Protein AF-A0AAW4ENM5-F1 (afdb_monomer)

Sequence (186 aa):
MLAAGPALADDGRCTRGKAVGELIDAGMVSMASHRKGDQCRFTGVASSVHAMLRQAMFLSALAGNCRGIALEVDPKQETRLGIRVPQRCLVDTDPPDAPPVDWWPLSSPPPRYPQEAYKQGLKGTTVILVVINREGRVTGRIIAESSGHPALDEAAINAASAWTFSSKRSDPPDVSLARIPVNFEF

Mean predicted aligned error: 7.36 Å

Radius of gyration: 16.51 Å; Cα contacts (8 Å, |Δi|>4): 405; chains: 1; bounding box: 41×36×42 Å

Secondary structure (DSSP, 8-state):
----PPEEEE-S-SEESS-GGGS--TTEEEEEEEEETTEEEEEEEESSHHHHHHHHHHHHHHTTT-TT-EEEE-TT-TTEEEEEEETTS-EE---TTS-GGGEEEEE-PPPPPPHHHHHTT--EEEEEEEEEETTSBEEEEEEEE--S-HHHHHHHHHHHTT-EEEESSSS--SEEEEEEEEEE--

Structure (mmCIF, N/CA/C/O backbone):
data_AF-A0AAW4ENM5-F1
#
_entry.id   AF-A0AAW4ENM5-F1
#
loop_
_atom_site.group_PDB
_atom_site.id
_atom_site.type_symbol
_atom_site.label_atom_id
_atom_site.label_alt_id
_atom_site.label_comp_id
_atom_site.label_asym_id
_atom_site.label_entity_id
_atom_site.label_seq_id
_atom_site.pdbx_PDB_ins_code
_atom_site.Cartn_x
_atom_site.Cartn_y
_atom_site.Cartn_z
_atom_site.occupancy
_atom_site.B_iso_or_equiv
_atom_site.auth_seq_id
_atom_site.auth_comp_id
_atom_site.auth_asym_id
_atom_site.auth_atom_id
_atom_site.pdbx_PDB_model_num
ATOM 1 N N . MET A 1 1 ? -14.438 15.304 10.130 1.00 32.44 1 MET A N 1
ATOM 2 C CA . MET A 1 1 ? -13.257 16.130 9.801 1.00 32.44 1 MET A CA 1
ATOM 3 C C . MET A 1 1 ? -12.663 15.553 8.534 1.00 32.44 1 MET A C 1
ATOM 5 O O . MET A 1 1 ? -12.278 14.394 8.562 1.00 32.44 1 MET A O 1
ATOM 9 N N . LEU A 1 2 ? -12.679 16.291 7.421 1.00 31.75 2 LEU A N 1
ATOM 10 C CA . LEU A 1 2 ? -11.965 15.871 6.215 1.00 31.75 2 LEU A CA 1
ATOM 11 C C . LEU A 1 2 ? -10.478 15.803 6.567 1.00 31.75 2 LEU A C 1
ATOM 13 O O . LEU A 1 2 ? -9.908 16.818 6.969 1.00 31.75 2 LEU A O 1
ATOM 17 N N . ALA A 1 3 ? -9.873 14.619 6.478 1.00 40.31 3 ALA A N 1
ATOM 18 C CA . ALA A 1 3 ? -8.425 14.509 6.494 1.00 40.31 3 ALA A CA 1
ATOM 19 C C . ALA A 1 3 ? -7.922 15.324 5.299 1.00 40.31 3 ALA A C 1
ATOM 21 O O . ALA A 1 3 ? -8.219 14.993 4.152 1.00 40.31 3 ALA A O 1
ATOM 22 N N . ALA A 1 4 ? -7.250 16.445 5.565 1.00 49.12 4 ALA A N 1
ATOM 23 C CA . ALA A 1 4 ? -6.519 17.137 4.521 1.00 49.12 4 ALA A CA 1
ATOM 24 C C . ALA A 1 4 ? -5.497 16.130 3.987 1.00 49.12 4 ALA A C 1
ATOM 26 O O . ALA A 1 4 ? -4.655 15.651 4.748 1.00 49.12 4 ALA A O 1
ATOM 27 N N . GLY A 1 5 ? -5.639 15.750 2.716 1.00 52.78 5 GLY A N 1
ATOM 28 C CA . GLY A 1 5 ? -4.668 14.890 2.055 1.00 52.78 5 GLY A CA 1
ATOM 29 C C . GLY A 1 5 ? -3.263 15.495 2.163 1.00 52.78 5 GLY A C 1
ATOM 30 O O . GLY A 1 5 ? -3.133 16.709 2.364 1.00 52.78 5 GLY A O 1
ATOM 31 N N . PRO A 1 6 ? -2.212 14.670 2.062 1.00 62.84 6 PRO A N 1
ATOM 32 C CA . PRO A 1 6 ? -0.844 15.128 2.241 1.00 62.84 6 PRO A CA 1
ATOM 33 C C . PRO A 1 6 ? -0.541 16.327 1.343 1.00 62.84 6 PRO A C 1
ATOM 35 O O . PRO A 1 6 ? -0.941 16.369 0.178 1.00 62.84 6 PRO A O 1
ATOM 38 N N . ALA A 1 7 ? 0.191 17.304 1.881 1.00 66.25 7 ALA A N 1
ATOM 39 C CA . ALA A 1 7 ? 0.675 18.417 1.077 1.00 66.25 7 ALA A CA 1
ATOM 40 C C . ALA A 1 7 ? 1.625 17.871 0.001 1.00 66.25 7 ALA A C 1
ATOM 42 O O . ALA A 1 7 ? 2.643 17.247 0.323 1.00 66.25 7 ALA A O 1
ATOM 43 N N . LEU A 1 8 ? 1.259 18.088 -1.262 1.00 65.81 8 LEU A N 1
ATOM 44 C CA . LEU A 1 8 ? 1.913 17.505 -2.426 1.00 65.81 8 LEU A CA 1
ATOM 45 C C . LEU A 1 8 ? 2.686 18.551 -3.221 1.00 65.81 8 LEU A C 1
ATOM 47 O O . LEU A 1 8 ? 2.121 19.550 -3.658 1.00 65.81 8 LEU A O 1
ATOM 51 N N . ALA A 1 9 ? 3.971 18.284 -3.447 1.00 63.62 9 ALA A N 1
ATOM 52 C CA . ALA A 1 9 ? 4.806 19.044 -4.372 1.00 63.62 9 ALA A CA 1
ATOM 53 C C . ALA A 1 9 ? 5.466 18.081 -5.369 1.00 63.62 9 ALA A C 1
ATOM 55 O O . ALA A 1 9 ? 6.540 17.545 -5.106 1.00 63.62 9 ALA A O 1
ATOM 56 N N . ASP A 1 10 ? 4.803 17.839 -6.500 1.00 65.62 10 ASP A N 1
ATOM 57 C CA . ASP A 1 10 ? 5.291 16.954 -7.562 1.00 65.62 10 ASP A CA 1
ATOM 58 C C . ASP A 1 10 ? 5.661 17.778 -8.798 1.00 65.62 10 ASP A C 1
ATOM 60 O O . ASP A 1 10 ? 4.862 18.581 -9.282 1.00 65.62 10 ASP A O 1
ATOM 64 N N . ASP A 1 11 ? 6.878 17.598 -9.313 1.00 64.50 11 ASP A N 1
ATOM 65 C CA . ASP A 1 11 ? 7.285 18.210 -10.578 1.00 64.50 11 ASP A CA 1
ATOM 66 C C . ASP A 1 11 ? 6.819 17.415 -11.812 1.00 64.50 11 ASP A C 1
ATOM 68 O O . ASP A 1 11 ? 7.099 17.831 -12.938 1.00 64.50 11 ASP A O 1
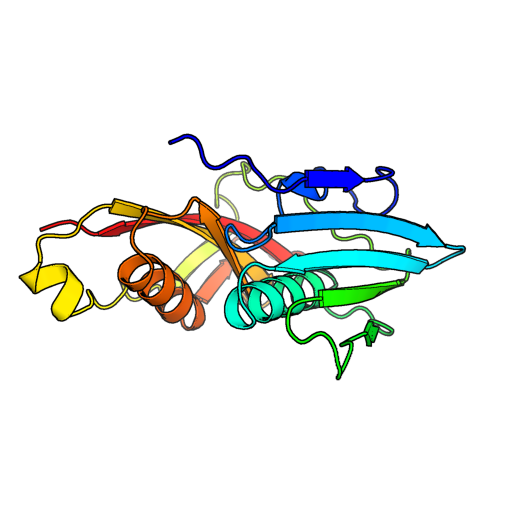ATOM 72 N N . GLY A 1 12 ? 6.122 16.288 -11.604 1.00 62.03 12 GLY A N 1
ATOM 73 C CA . GLY A 1 12 ? 5.505 15.446 -12.632 1.00 62.03 12 GLY A CA 1
ATOM 74 C C . GLY A 1 12 ? 6.511 14.678 -13.488 1.00 62.03 12 GLY A C 1
ATOM 75 O O . GLY A 1 12 ? 6.151 14.135 -14.529 1.00 62.03 12 GLY A O 1
ATOM 76 N N . ARG A 1 13 ? 7.795 14.662 -13.104 1.00 70.44 13 ARG A N 1
ATOM 77 C CA . ARG A 1 13 ? 8.892 14.108 -13.922 1.00 70.44 13 ARG A CA 1
ATOM 78 C C . ARG A 1 13 ? 9.482 12.816 -13.368 1.00 70.44 13 ARG A C 1
ATOM 80 O O . ARG A 1 13 ? 10.451 12.305 -13.936 1.00 70.44 13 ARG A O 1
ATOM 87 N N . CYS A 1 14 ? 8.927 12.311 -12.268 1.00 73.81 14 CYS A N 1
ATOM 88 C CA . CYS A 1 14 ? 9.449 11.157 -11.539 1.00 73.81 14 CYS A CA 1
ATOM 89 C C . CYS A 1 14 ? 8.559 9.912 -11.540 1.00 73.81 14 CYS A C 1
ATOM 91 O O . CYS A 1 14 ? 8.992 8.870 -11.051 1.00 73.81 14 CYS A O 1
ATOM 93 N N . THR A 1 15 ? 7.374 9.983 -12.140 1.00 69.19 15 THR A N 1
ATOM 94 C CA . THR A 1 15 ? 6.486 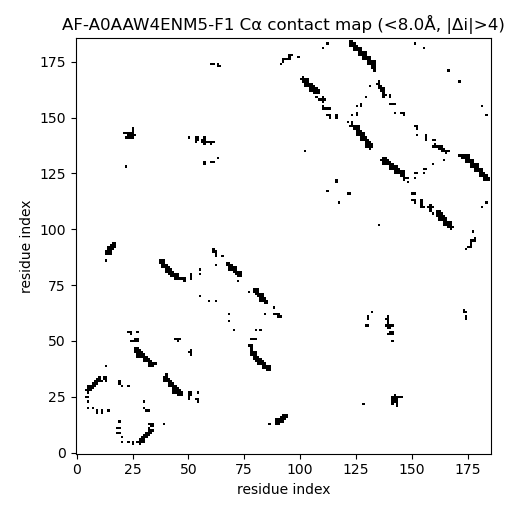8.838 -12.377 1.00 69.19 15 THR A CA 1
ATOM 95 C C . THR A 1 15 ? 6.130 8.752 -13.860 1.00 69.19 15 THR A C 1
ATOM 97 O O . THR A 1 15 ? 6.197 9.747 -14.586 1.00 69.19 15 THR A O 1
ATOM 100 N N . ARG A 1 16 ? 5.792 7.551 -14.340 1.00 60.66 16 ARG A N 1
ATOM 101 C CA . ARG A 1 16 ? 5.169 7.339 -15.652 1.00 60.66 16 ARG A CA 1
ATOM 102 C C . ARG A 1 16 ? 3.717 6.935 -15.390 1.00 60.66 16 ARG A C 1
ATOM 104 O O . ARG A 1 16 ? 3.488 5.898 -14.777 1.00 60.66 16 ARG A O 1
ATOM 111 N N . GLY A 1 17 ? 2.760 7.771 -15.797 1.00 63.47 17 GLY A N 1
ATOM 112 C CA . GLY A 1 17 ? 1.326 7.582 -15.537 1.00 63.47 17 GLY A CA 1
ATOM 113 C C . GLY A 1 17 ? 0.766 8.602 -14.536 1.00 63.47 17 GLY A C 1
ATOM 114 O O . GLY A 1 17 ? 0.883 9.806 -14.757 1.00 63.47 17 GLY A O 1
ATOM 115 N N . LYS A 1 18 ? 0.125 8.138 -13.462 1.00 54.31 18 LYS A N 1
ATOM 116 C CA . LYS A 1 18 ? -0.506 8.967 -12.431 1.00 54.31 18 LYS A CA 1
ATOM 117 C C . LYS A 1 18 ? 0.505 9.721 -11.551 1.00 54.31 18 LYS A C 1
ATOM 119 O O . LYS A 1 18 ? 1.677 9.355 -11.420 1.00 54.31 18 LYS A O 1
ATOM 124 N N . ALA A 1 19 ? 0.025 10.813 -10.955 1.00 58.88 19 ALA A N 1
ATOM 125 C CA . ALA A 1 19 ? 0.801 11.661 -10.057 1.00 58.88 19 ALA A CA 1
ATOM 126 C C . ALA A 1 19 ? 1.215 10.899 -8.792 1.00 58.88 19 ALA A C 1
ATOM 128 O O . ALA A 1 19 ? 0.495 10.023 -8.307 1.00 58.88 19 ALA A O 1
ATOM 129 N N . VAL A 1 20 ? 2.332 11.314 -8.194 1.00 63.94 20 VAL A N 1
ATOM 130 C CA . VAL A 1 20 ? 2.838 10.780 -6.917 1.00 63.94 20 VAL A CA 1
ATOM 131 C C . VAL A 1 20 ? 1.778 10.819 -5.801 1.00 63.94 20 VAL A C 1
ATOM 133 O O . VAL A 1 20 ? 1.830 10.010 -4.878 1.00 63.94 20 VAL A O 1
ATOM 136 N N . GLY A 1 21 ? 0.782 11.705 -5.927 1.00 65.69 21 GLY A N 1
ATOM 137 C CA . GLY A 1 21 ? -0.353 11.863 -5.016 1.00 65.69 21 GLY A CA 1
ATOM 138 C C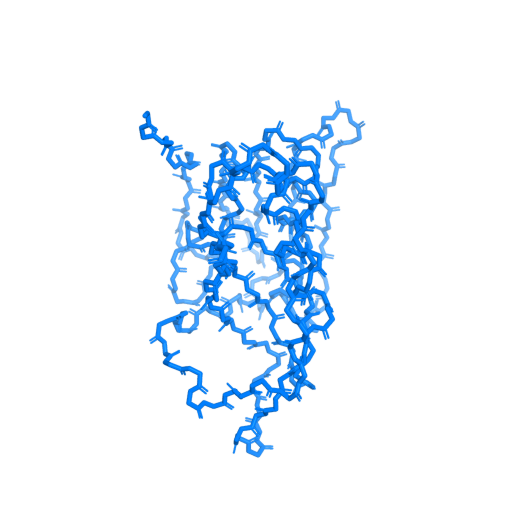 . GLY A 1 21 ? -1.250 10.644 -4.811 1.00 65.69 21 GLY A C 1
ATOM 139 O O . GLY A 1 21 ? -1.867 10.540 -3.757 1.00 65.69 21 GLY A O 1
ATOM 140 N N . GLU A 1 22 ? -1.306 9.707 -5.759 1.00 73.94 22 GLU A N 1
ATOM 141 C CA . GLU A 1 22 ? -2.117 8.485 -5.610 1.00 73.94 22 GLU A CA 1
ATOM 142 C C . GLU A 1 22 ? -1.351 7.319 -4.966 1.00 73.94 22 GLU A C 1
ATOM 144 O O . GLU A 1 22 ? -1.928 6.274 -4.674 1.00 73.94 22 GLU A O 1
ATOM 149 N N . LEU A 1 23 ? -0.052 7.498 -4.723 1.00 81.44 23 LEU A N 1
ATOM 150 C CA . LEU A 1 23 ? 0.862 6.482 -4.204 1.00 81.44 23 LEU A CA 1
ATOM 151 C C . LEU A 1 23 ? 1.289 6.776 -2.762 1.00 81.44 23 LEU A C 1
ATOM 153 O O . LEU A 1 23 ? 2.427 6.485 -2.384 1.00 81.44 23 LEU A O 1
ATOM 157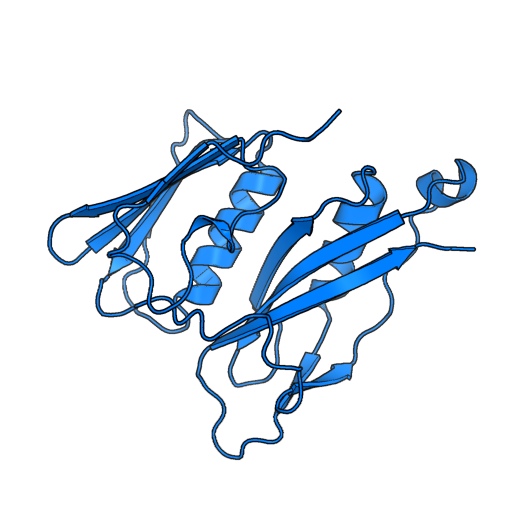 N N . ILE A 1 24 ? 0.410 7.406 -1.981 1.00 89.06 24 ILE A N 1
ATOM 158 C CA . ILE A 1 24 ? 0.745 7.950 -0.664 1.00 89.06 24 ILE A CA 1
ATOM 159 C C . ILE A 1 24 ? -0.028 7.237 0.431 1.00 89.06 24 ILE A C 1
ATOM 161 O O . ILE A 1 24 ? -1.253 7.169 0.387 1.00 89.06 24 ILE A O 1
ATOM 165 N N . ASP A 1 25 ? 0.695 6.729 1.425 1.00 94.25 25 ASP A N 1
ATOM 166 C CA . ASP A 1 25 ? 0.111 6.182 2.639 1.00 94.25 25 ASP A CA 1
ATOM 167 C C . ASP A 1 25 ? -0.659 7.276 3.385 1.00 94.25 25 ASP A C 1
ATOM 169 O O . ASP A 1 25 ? -0.155 8.383 3.583 1.00 94.25 25 ASP A O 1
ATOM 173 N N . ALA A 1 26 ? -1.859 6.951 3.857 1.00 93.88 26 ALA A N 1
ATOM 174 C CA . ALA A 1 26 ? -2.732 7.859 4.593 1.00 93.88 26 ALA A CA 1
ATOM 175 C C . ALA A 1 26 ? -2.070 8.453 5.851 1.00 93.88 26 ALA A C 1
ATOM 177 O O . ALA A 1 26 ? -2.495 9.497 6.340 1.00 93.88 26 ALA A O 1
ATOM 178 N N . GLY A 1 27 ? -1.021 7.813 6.381 1.00 93.19 27 GLY A N 1
ATOM 179 C CA . GLY A 1 27 ? -0.234 8.343 7.488 1.00 93.19 27 GLY A CA 1
ATOM 180 C C . GLY A 1 27 ? 0.833 9.372 7.094 1.00 93.19 27 GLY A C 1
ATOM 181 O O . GLY A 1 27 ? 1.510 9.887 7.988 1.00 93.19 27 GLY A O 1
ATOM 182 N N . MET A 1 28 ? 1.023 9.684 5.810 1.00 92.44 28 MET A N 1
ATOM 183 C CA . MET A 1 28 ? 1.933 10.740 5.357 1.00 92.44 28 MET A CA 1
ATOM 184 C C . MET A 1 28 ? 1.293 12.122 5.514 1.00 92.44 28 MET A C 1
ATOM 186 O O . MET A 1 28 ? 0.146 12.346 5.148 1.00 92.44 28 MET A O 1
ATOM 190 N N . VAL A 1 29 ? 2.066 13.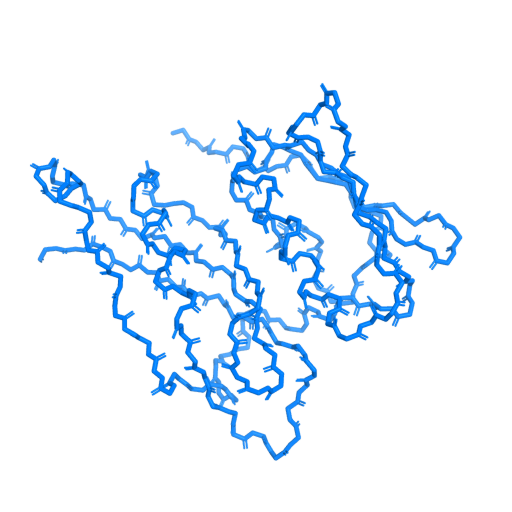074 6.032 1.00 92.19 29 VAL A N 1
ATOM 191 C CA . VAL A 1 29 ? 1.673 14.484 6.198 1.00 92.19 29 VAL A CA 1
ATOM 192 C C . VAL A 1 29 ? 2.036 15.297 4.958 1.00 92.19 29 VAL A C 1
ATOM 194 O O . VAL A 1 29 ? 1.299 16.188 4.539 1.00 92.19 29 VAL A O 1
ATOM 197 N N . SER A 1 30 ? 3.187 15.000 4.360 1.00 88.62 30 SER A N 1
ATOM 198 C CA . SER A 1 30 ? 3.627 15.637 3.124 1.00 88.62 30 SER A CA 1
ATOM 199 C C . SER A 1 30 ? 4.460 14.688 2.286 1.00 88.62 30 SER A C 1
ATOM 201 O O . SER A 1 30 ? 5.160 13.816 2.813 1.00 88.62 30 SER A O 1
ATOM 203 N N . MET A 1 31 ? 4.408 14.888 0.973 1.00 86.00 31 MET A N 1
ATOM 204 C CA . MET A 1 31 ? 5.281 14.193 0.045 1.00 86.00 31 MET A CA 1
ATOM 205 C C . MET A 1 31 ? 5.630 15.089 -1.135 1.00 86.00 31 MET A C 1
ATOM 207 O O . MET A 1 31 ? 4.811 15.856 -1.638 1.00 86.00 31 MET A O 1
ATOM 211 N N . ALA A 1 32 ? 6.876 14.995 -1.565 1.00 84.69 32 ALA A N 1
ATOM 212 C CA . ALA A 1 32 ? 7.405 15.754 -2.671 1.00 84.69 32 ALA A CA 1
ATOM 213 C C . ALA A 1 32 ? 8.315 14.881 -3.524 1.00 84.69 32 ALA A C 1
ATOM 215 O O . ALA A 1 32 ? 9.028 14.011 -3.013 1.00 84.69 32 ALA A O 1
ATOM 216 N N . SER A 1 33 ? 8.307 15.153 -4.817 1.00 81.12 33 SER A N 1
ATOM 217 C CA . SER A 1 33 ? 9.169 14.531 -5.813 1.00 81.12 33 SER A CA 1
ATOM 218 C C . SER A 1 33 ? 9.903 15.621 -6.572 1.00 81.12 33 SER A C 1
ATOM 220 O O . SER A 1 33 ? 9.322 16.588 -7.066 1.00 81.12 33 SER A O 1
ATOM 222 N N . HIS A 1 34 ? 11.217 15.457 -6.659 1.00 82.25 34 HIS A N 1
ATOM 223 C CA . HIS A 1 34 ? 12.085 16.382 -7.365 1.00 82.25 34 HIS A CA 1
ATOM 224 C C . HIS A 1 34 ? 13.066 15.614 -8.234 1.00 82.25 34 HIS A C 1
ATOM 226 O O . HIS A 1 34 ? 13.789 14.732 -7.757 1.00 82.25 34 HIS A O 1
ATOM 232 N N . ARG A 1 35 ? 13.162 16.003 -9.504 1.00 79.94 35 ARG A N 1
ATOM 233 C CA . ARG A 1 35 ? 14.232 15.528 -10.376 1.00 79.94 35 ARG A CA 1
ATOM 234 C C . ARG A 1 35 ? 15.530 16.295 -10.113 1.00 79.94 35 ARG A C 1
ATOM 236 O O . ARG A 1 35 ? 15.562 17.523 -10.182 1.00 79.94 35 ARG A O 1
ATOM 243 N N . LYS A 1 36 ? 16.630 15.572 -9.897 1.00 82.69 36 LYS A N 1
ATOM 244 C CA . LYS A 1 36 ? 17.993 16.115 -9.811 1.00 82.69 36 LYS A CA 1
ATOM 245 C C . LYS A 1 36 ? 18.919 15.317 -10.730 1.00 82.69 36 LYS A C 1
ATOM 247 O O . LYS A 1 36 ? 19.382 14.241 -10.365 1.00 82.69 36 LYS A O 1
ATOM 252 N N . GLY A 1 37 ? 19.200 15.856 -11.916 1.00 81.50 37 GLY A N 1
ATOM 253 C CA . GLY A 1 37 ? 19.969 15.140 -12.940 1.00 81.50 37 GLY A CA 1
ATOM 254 C C . GLY A 1 37 ? 19.210 13.912 -13.449 1.00 81.50 37 GLY A C 1
ATOM 255 O O . GLY A 1 37 ? 18.044 14.034 -13.816 1.00 81.50 37 GLY A O 1
ATOM 256 N N . ASP A 1 38 ? 19.860 12.745 -13.430 1.00 79.56 38 ASP A N 1
ATOM 257 C CA . ASP A 1 38 ? 19.279 11.444 -13.800 1.00 79.56 38 ASP A CA 1
ATOM 258 C C . ASP A 1 38 ? 18.597 10.720 -12.624 1.00 79.56 38 ASP A C 1
ATOM 260 O O . ASP A 1 38 ? 18.247 9.542 -12.736 1.00 79.56 38 ASP A O 1
ATOM 264 N N . GLN A 1 39 ? 18.399 11.406 -11.493 1.00 79.88 39 GLN A N 1
ATOM 265 C CA . GLN A 1 39 ? 17.801 10.835 -10.288 1.00 79.88 39 GLN A CA 1
ATOM 266 C C . GLN A 1 39 ? 16.495 11.533 -9.926 1.00 79.88 39 GLN A C 1
ATOM 268 O O . GLN A 1 39 ? 16.369 12.758 -9.982 1.00 79.88 39 GLN A O 1
ATOM 273 N N . CYS A 1 40 ? 15.542 10.731 -9.480 1.00 82.25 40 CYS A N 1
ATOM 274 C CA . CYS A 1 40 ? 14.333 11.161 -8.812 1.00 82.25 40 CYS A CA 1
ATOM 275 C C . CYS A 1 40 ? 14.519 11.049 -7.313 1.00 82.25 40 CYS A C 1
ATOM 277 O O . CYS A 1 40 ? 14.885 9.993 -6.800 1.00 82.25 40 CYS A O 1
ATOM 279 N N . ARG A 1 41 ? 14.281 12.152 -6.613 1.00 85.88 41 ARG A N 1
ATOM 280 C CA . ARG A 1 41 ? 14.293 12.195 -5.161 1.00 85.88 41 ARG A CA 1
ATOM 281 C C . ARG A 1 41 ? 12.865 12.350 -4.662 1.00 85.88 41 ARG A C 1
ATOM 283 O O . ARG A 1 41 ? 12.219 13.343 -4.977 1.00 85.88 41 ARG A O 1
ATOM 290 N N . PHE A 1 42 ? 12.426 11.401 -3.850 1.00 85.56 42 PHE A N 1
ATOM 291 C CA . PHE A 1 42 ? 11.183 11.470 -3.098 1.00 85.56 42 PHE A CA 1
ATOM 292 C C . PHE A 1 42 ? 11.517 11.860 -1.665 1.00 85.56 42 PHE A C 1
ATOM 294 O O . PHE A 1 42 ? 12.400 11.262 -1.049 1.00 85.56 42 PHE A O 1
ATOM 301 N N . THR A 1 43 ? 10.837 12.868 -1.140 1.00 87.88 43 THR A N 1
ATOM 302 C CA . THR A 1 43 ? 10.967 13.287 0.254 1.00 87.88 43 THR A CA 1
ATOM 303 C C . THR A 1 43 ? 9.602 13.454 0.875 1.00 87.88 43 THR A C 1
ATOM 305 O O . THR A 1 43 ? 8.681 13.901 0.201 1.00 87.88 43 THR A O 1
ATOM 308 N N . GLY A 1 44 ? 9.463 13.157 2.157 1.00 89.88 44 GLY A N 1
ATOM 309 C CA . GLY A 1 44 ? 8.190 13.341 2.836 1.00 89.88 44 GLY A CA 1
ATOM 310 C C . GLY A 1 44 ? 8.323 13.351 4.345 1.00 89.88 44 GLY A C 1
ATOM 311 O O . GLY A 1 44 ? 9.376 13.027 4.895 1.00 89.88 44 GLY A O 1
ATOM 312 N N . VAL A 1 45 ? 7.234 13.730 5.001 1.00 91.06 45 VAL A N 1
ATOM 313 C CA . VAL A 1 45 ? 7.089 13.669 6.456 1.00 91.06 45 VAL A CA 1
ATOM 314 C C . VAL A 1 45 ? 5.887 12.796 6.764 1.00 91.06 45 VAL A C 1
ATOM 316 O O . VAL A 1 45 ? 4.818 13.002 6.194 1.00 91.06 45 VAL A O 1
ATOM 319 N N . ALA A 1 46 ? 6.055 11.836 7.665 1.00 92.06 46 ALA A N 1
ATOM 320 C CA . ALA A 1 46 ? 4.983 10.985 8.150 1.00 92.06 46 ALA A CA 1
ATOM 321 C C . ALA A 1 46 ? 4.509 11.411 9.543 1.00 92.06 46 ALA A C 1
ATOM 323 O O . ALA A 1 46 ? 5.262 11.973 10.336 1.00 92.06 46 ALA A O 1
ATOM 324 N N . SER A 1 47 ? 3.262 11.080 9.862 1.00 91.38 47 SER A N 1
ATOM 325 C CA . SER A 1 47 ? 2.710 11.210 11.216 1.00 91.38 47 SER A CA 1
ATOM 326 C C . SER A 1 47 ? 3.244 10.137 12.172 1.00 91.38 47 SER A C 1
ATOM 328 O O . SER A 1 47 ? 3.152 10.288 13.386 1.00 91.38 47 SER A O 1
ATOM 330 N N . SER A 1 48 ? 3.814 9.051 11.638 1.00 91.00 48 SER A N 1
ATOM 331 C CA . SER A 1 48 ? 4.404 7.959 12.413 1.00 91.00 48 SER A CA 1
ATOM 332 C C . SER A 1 48 ? 5.513 7.243 11.643 1.00 91.00 48 SER A C 1
ATOM 334 O O . SER A 1 48 ? 5.537 7.240 10.410 1.00 91.00 48 SER A O 1
ATOM 336 N N . VAL A 1 49 ? 6.401 6.567 12.377 1.00 89.81 49 VAL A N 1
ATOM 337 C CA . VAL A 1 49 ? 7.459 5.721 11.800 1.00 89.81 49 VAL A CA 1
ATOM 338 C C . VAL A 1 49 ? 6.863 4.574 10.974 1.00 89.81 49 VAL A C 1
ATOM 340 O O . VAL A 1 49 ? 7.371 4.264 9.902 1.00 89.81 49 VAL A O 1
ATOM 343 N N . HIS A 1 50 ? 5.744 3.982 11.409 1.00 91.25 50 HIS A N 1
ATOM 344 C CA . HIS A 1 50 ? 5.071 2.903 10.673 1.00 91.25 50 HIS A CA 1
ATOM 345 C C . HIS A 1 50 ? 4.589 3.361 9.292 1.00 91.25 50 HIS A C 1
ATOM 347 O O . HIS A 1 50 ? 4.861 2.689 8.298 1.00 91.25 50 HIS A O 1
ATOM 353 N N . ALA A 1 51 ? 3.941 4.527 9.213 1.00 92.75 51 ALA A N 1
ATOM 354 C CA . ALA A 1 51 ? 3.512 5.101 7.940 1.00 92.75 51 ALA A CA 1
ATOM 355 C C . ALA A 1 51 ? 4.706 5.431 7.033 1.00 92.75 51 ALA A C 1
ATOM 357 O O . ALA A 1 51 ? 4.697 5.085 5.851 1.00 92.75 51 ALA A O 1
ATOM 358 N N . MET A 1 52 ? 5.772 6.012 7.599 1.00 91.88 52 MET A N 1
ATOM 359 C CA . MET A 1 52 ? 7.006 6.281 6.858 1.00 91.88 52 MET A CA 1
ATOM 360 C C . MET A 1 52 ? 7.607 4.997 6.272 1.00 91.88 52 MET A C 1
ATOM 362 O O . MET A 1 52 ? 7.953 4.962 5.093 1.00 91.88 52 MET A O 1
ATOM 366 N N . LEU A 1 53 ? 7.728 3.936 7.077 1.00 90.38 53 LEU A N 1
ATOM 367 C CA . LEU A 1 53 ? 8.306 2.665 6.643 1.00 90.38 53 LEU A CA 1
ATOM 368 C C . LEU A 1 53 ? 7.443 1.982 5.578 1.00 90.38 53 LEU A C 1
ATOM 370 O O . LEU A 1 53 ? 7.995 1.475 4.601 1.00 90.38 53 LEU A O 1
ATOM 374 N N . ARG A 1 54 ? 6.108 2.007 5.711 1.00 93.38 54 ARG A N 1
ATOM 375 C CA . ARG A 1 54 ? 5.201 1.506 4.664 1.00 93.38 54 ARG A CA 1
ATOM 376 C C . ARG A 1 54 ? 5.398 2.258 3.354 1.00 93.38 54 ARG A C 1
ATOM 378 O O . ARG A 1 54 ? 5.630 1.617 2.331 1.00 93.38 54 ARG A O 1
ATOM 385 N N . GLN A 1 55 ? 5.395 3.592 3.393 1.00 92.94 55 GLN A N 1
ATOM 386 C CA . GLN A 1 55 ? 5.640 4.427 2.216 1.00 92.94 55 GLN A CA 1
ATOM 387 C C . GLN A 1 55 ? 6.994 4.105 1.571 1.00 92.94 55 GLN A C 1
ATOM 389 O O . GLN A 1 55 ? 7.094 3.965 0.352 1.00 92.94 55 GLN A O 1
ATOM 394 N N . ALA A 1 56 ? 8.039 3.956 2.389 1.00 88.56 56 ALA A N 1
ATOM 395 C CA . ALA A 1 56 ? 9.384 3.667 1.917 1.00 88.56 56 ALA A CA 1
ATOM 396 C C . ALA A 1 56 ? 9.471 2.313 1.199 1.00 88.56 56 ALA A C 1
ATOM 398 O O . ALA A 1 56 ? 9.998 2.214 0.090 1.00 88.56 56 ALA A O 1
ATOM 399 N N . MET A 1 57 ? 8.910 1.276 1.823 1.00 88.88 57 MET A N 1
ATOM 400 C CA . MET A 1 57 ? 8.843 -0.076 1.272 1.00 88.88 57 MET A CA 1
ATOM 401 C C . MET A 1 57 ? 8.010 -0.126 -0.007 1.00 88.88 57 MET A C 1
ATOM 403 O O . MET A 1 57 ? 8.379 -0.817 -0.950 1.00 88.88 57 MET A O 1
ATOM 407 N N . PHE A 1 58 ? 6.914 0.626 -0.062 1.00 90.00 58 PHE A N 1
ATOM 408 C CA . PHE A 1 58 ? 6.048 0.701 -1.231 1.00 90.00 58 PHE A CA 1
ATOM 409 C C . PHE A 1 58 ? 6.747 1.341 -2.433 1.00 90.00 58 PHE A C 1
ATOM 411 O O . PHE A 1 58 ? 6.752 0.755 -3.513 1.00 90.00 58 PHE A O 1
ATOM 418 N N . LEU A 1 59 ? 7.420 2.481 -2.243 1.00 85.12 59 LEU A N 1
ATOM 419 C CA . LEU A 1 59 ? 8.216 3.112 -3.302 1.00 85.1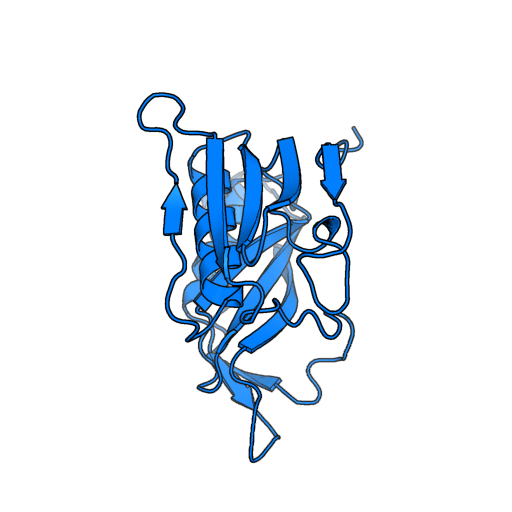2 59 LEU A CA 1
ATOM 420 C C . LEU A 1 59 ? 9.400 2.235 -3.740 1.00 85.12 59 LEU A C 1
ATOM 422 O O . LEU A 1 59 ? 9.717 2.183 -4.926 1.00 85.12 59 LEU A O 1
ATOM 426 N N . SER A 1 60 ? 10.026 1.513 -2.805 1.00 82.50 60 SER A N 1
ATOM 427 C CA . SER A 1 60 ? 11.071 0.531 -3.119 1.00 82.50 60 SER A CA 1
ATOM 428 C C . SER A 1 60 ? 10.531 -0.619 -3.978 1.00 82.50 60 SER A C 1
ATOM 430 O O . SER A 1 60 ? 11.114 -0.949 -5.007 1.00 82.50 60 SER A O 1
ATOM 432 N N . ALA A 1 61 ? 9.379 -1.184 -3.606 1.00 85.12 61 ALA A N 1
ATOM 433 C CA . ALA A 1 61 ? 8.723 -2.257 -4.348 1.00 85.12 61 ALA A CA 1
ATOM 434 C C . ALA A 1 61 ? 8.296 -1.818 -5.755 1.00 85.12 61 ALA A C 1
ATOM 436 O O . ALA A 1 61 ? 8.445 -2.574 -6.712 1.00 85.12 61 ALA A O 1
ATOM 437 N N . LEU A 1 62 ? 7.813 -0.583 -5.889 1.00 79.25 62 LEU A N 1
ATOM 438 C CA . LEU A 1 62 ? 7.433 0.022 -7.163 1.00 79.25 62 LEU A CA 1
ATOM 439 C C . LEU A 1 62 ? 8.600 0.208 -8.131 1.00 79.25 62 LEU A C 1
ATOM 441 O O . LEU A 1 62 ? 8.428 0.102 -9.342 1.00 79.25 62 LEU A O 1
ATOM 445 N N . ALA A 1 63 ? 9.797 0.452 -7.606 1.00 75.06 63 ALA A N 1
ATOM 446 C CA . ALA A 1 63 ? 11.003 0.485 -8.417 1.00 75.06 63 ALA A CA 1
ATOM 447 C C . ALA A 1 63 ? 11.461 -0.927 -8.861 1.00 75.06 63 ALA A C 1
ATOM 449 O O . ALA A 1 63 ? 12.419 -1.045 -9.627 1.00 75.06 63 ALA A O 1
ATOM 450 N N . GLY A 1 64 ? 10.761 -1.990 -8.441 1.00 72.19 64 GLY A N 1
ATOM 451 C CA . GLY A 1 64 ? 10.913 -3.357 -8.937 1.00 72.19 64 GLY A CA 1
ATOM 452 C C . GLY A 1 64 ? 12.340 -3.891 -8.811 1.00 72.19 64 GLY A C 1
ATOM 453 O O . GLY A 1 64 ? 13.032 -3.663 -7.821 1.00 72.19 64 GLY A O 1
ATOM 454 N N . ASN A 1 65 ? 12.818 -4.572 -9.854 1.00 68.12 65 ASN A N 1
ATOM 455 C CA . ASN A 1 65 ? 14.192 -5.084 -9.933 1.00 68.12 65 ASN A CA 1
ATOM 456 C C . ASN A 1 65 ? 15.229 -4.009 -10.313 1.00 68.12 65 ASN A C 1
ATOM 458 O O . ASN A 1 65 ? 16.351 -4.332 -10.724 1.00 68.12 65 ASN A O 1
ATOM 462 N N . CYS A 1 66 ? 14.882 -2.721 -10.225 1.00 70.50 66 CYS A N 1
ATOM 463 C CA . CYS A 1 66 ? 15.773 -1.678 -10.693 1.00 70.50 66 CYS A CA 1
ATOM 464 C C . CYS A 1 66 ? 16.967 -1.475 -9.752 1.00 70.50 66 CYS A C 1
ATOM 466 O O . CYS A 1 66 ? 16.843 -1.107 -8.584 1.00 70.50 66 CYS A O 1
ATOM 468 N N . ARG A 1 67 ? 18.174 -1.680 -10.288 1.00 65.38 67 ARG A N 1
ATOM 469 C CA . ARG A 1 67 ? 19.423 -1.486 -9.542 1.00 65.38 67 ARG A CA 1
ATOM 470 C C . ARG A 1 67 ? 19.702 0.005 -9.317 1.00 65.38 67 ARG A C 1
ATOM 472 O O . ARG A 1 67 ? 19.754 0.779 -10.280 1.00 65.38 67 ARG A O 1
ATOM 479 N N . GLY A 1 68 ? 19.989 0.374 -8.065 1.00 61.25 68 GLY A N 1
ATOM 480 C CA . GLY A 1 68 ? 20.465 1.711 -7.679 1.00 61.25 68 GLY A CA 1
ATOM 481 C C . GLY A 1 68 ? 19.501 2.553 -6.836 1.00 61.25 68 GLY A C 1
ATOM 482 O O . GLY A 1 68 ? 19.716 3.758 -6.730 1.00 61.25 68 GLY A O 1
ATOM 483 N N . ILE A 1 69 ? 18.458 1.953 -6.255 1.00 68.19 69 ILE A N 1
ATOM 484 C CA . ILE A 1 69 ? 17.585 2.617 -5.275 1.00 68.19 69 ILE A CA 1
ATOM 485 C C . ILE A 1 69 ? 18.375 2.840 -3.979 1.00 68.19 69 ILE A C 1
ATOM 487 O O . ILE A 1 69 ? 18.990 1.908 -3.461 1.00 68.19 69 ILE A O 1
ATOM 491 N N . ALA A 1 70 ? 18.348 4.061 -3.448 1.00 71.50 70 ALA A N 1
ATOM 492 C CA . ALA A 1 70 ? 18.953 4.391 -2.161 1.00 71.50 70 ALA A CA 1
ATOM 493 C C . ALA A 1 70 ? 17.902 4.993 -1.225 1.00 71.50 70 ALA A C 1
ATOM 495 O O . ALA A 1 70 ? 17.366 6.071 -1.490 1.00 71.50 70 ALA A O 1
ATOM 496 N N . LEU A 1 71 ? 17.625 4.290 -0.126 1.00 72.56 71 LEU A N 1
ATOM 497 C CA . LEU A 1 71 ? 16.848 4.804 0.999 1.00 72.56 71 LEU A CA 1
ATOM 498 C C . LEU A 1 71 ? 17.744 5.745 1.815 1.00 72.56 71 LEU A C 1
ATOM 500 O O . LEU A 1 71 ? 18.767 5.332 2.357 1.00 72.56 71 LEU A O 1
ATOM 504 N N . GLU A 1 72 ? 17.368 7.015 1.879 1.00 70.44 72 GLU A N 1
ATOM 505 C CA . GLU A 1 72 ? 17.988 8.041 2.714 1.00 70.44 72 GLU A CA 1
ATOM 506 C C . GLU A 1 72 ? 17.126 8.196 3.974 1.00 70.44 72 GLU A C 1
ATOM 508 O O . GLU A 1 72 ? 16.181 8.982 4.005 1.00 70.44 72 GLU A O 1
ATOM 513 N N . VAL A 1 73 ? 17.423 7.406 5.008 1.00 65.25 73 VAL A N 1
ATOM 514 C CA . VAL A 1 73 ? 16.792 7.557 6.327 1.00 65.25 73 VAL A CA 1
ATOM 515 C C . VAL A 1 73 ? 17.589 8.591 7.116 1.00 65.25 73 VAL A C 1
ATOM 517 O O . VAL A 1 73 ? 18.796 8.424 7.291 1.00 65.25 73 VAL A O 1
ATOM 520 N N . ASP A 1 74 ? 16.938 9.659 7.581 1.00 65.62 74 ASP A N 1
ATOM 521 C CA . ASP A 1 74 ? 17.562 10.603 8.512 1.00 65.62 74 ASP A CA 1
ATOM 522 C C . ASP A 1 74 ? 17.571 9.975 9.919 1.00 65.62 74 ASP A C 1
ATOM 524 O O . ASP A 1 74 ? 16.509 9.849 10.532 1.00 65.62 74 ASP A O 1
ATOM 528 N N . PRO A 1 75 ? 18.740 9.591 10.469 1.00 61.75 75 PRO A N 1
ATOM 529 C CA . PRO A 1 75 ? 18.814 8.918 11.765 1.00 61.75 75 PRO A CA 1
ATOM 530 C C . PRO A 1 75 ? 18.393 9.815 12.937 1.00 61.75 75 PRO A C 1
ATOM 532 O O . PRO A 1 75 ? 18.218 9.321 14.044 1.00 61.75 75 PRO A O 1
ATOM 535 N N . LYS A 1 76 ? 18.265 11.131 12.728 1.00 68.81 76 LYS A N 1
ATOM 536 C CA . LYS A 1 76 ? 17.813 12.083 13.752 1.00 68.81 76 LYS A CA 1
ATOM 537 C C . LYS A 1 76 ? 16.341 12.454 13.602 1.00 68.81 76 LYS A C 1
ATOM 539 O O . LYS A 1 76 ? 15.783 13.066 14.508 1.00 68.81 76 LYS A O 1
ATOM 544 N N . GLN A 1 77 ? 15.727 12.141 12.462 1.00 69.12 77 GLN A N 1
ATOM 545 C CA . GLN A 1 77 ? 14.356 12.525 12.137 1.00 69.12 77 GLN A CA 1
ATOM 546 C C . GLN A 1 77 ? 13.604 11.298 11.616 1.00 69.12 77 GLN A C 1
ATOM 548 O O . GLN A 1 77 ? 13.355 11.158 10.422 1.00 69.12 77 GLN A O 1
ATOM 553 N N . GLU A 1 78 ? 13.230 10.418 12.549 1.00 73.75 78 GLU A N 1
ATOM 554 C CA . GLU A 1 78 ? 12.686 9.070 12.307 1.00 73.75 78 GLU A CA 1
ATOM 555 C C . GLU A 1 78 ? 11.382 9.020 11.492 1.00 73.75 78 GLU A C 1
ATOM 557 O O . GLU A 1 78 ? 10.965 7.945 11.076 1.00 73.75 78 GLU A O 1
ATOM 562 N N . THR A 1 79 ? 10.717 10.156 11.264 1.00 85.50 79 THR A N 1
ATOM 563 C CA . THR A 1 79 ? 9.496 10.263 10.446 1.00 85.50 79 THR A CA 1
ATOM 564 C C . THR A 1 79 ? 9.723 10.923 9.088 1.00 85.50 79 THR A C 1
ATOM 566 O O . THR A 1 79 ? 8.763 11.186 8.358 1.00 85.50 79 THR A O 1
ATOM 569 N N . ARG A 1 80 ? 10.976 11.216 8.725 1.00 85.75 80 ARG A N 1
ATOM 570 C CA . ARG A 1 80 ? 11.319 11.802 7.429 1.00 85.75 80 ARG A CA 1
ATOM 571 C C . ARG A 1 80 ? 11.775 10.745 6.450 1.00 85.75 80 ARG A C 1
ATOM 573 O O . ARG A 1 80 ? 12.790 10.081 6.639 1.00 85.75 80 ARG A O 1
ATOM 580 N N . LEU A 1 81 ? 11.045 10.674 5.347 1.00 84.81 81 LEU A N 1
ATOM 581 C CA . LEU A 1 81 ? 11.386 9.829 4.223 1.00 84.81 81 LEU A CA 1
ATOM 582 C C . LEU A 1 81 ? 12.299 10.582 3.258 1.00 84.81 81 LEU A C 1
ATOM 584 O O . LEU A 1 81 ? 11.971 11.693 2.840 1.00 84.81 81 LEU A O 1
ATOM 588 N N . GLY A 1 82 ? 13.393 9.946 2.853 1.00 85.44 82 GLY A N 1
ATOM 589 C CA . GLY A 1 82 ? 14.165 10.294 1.668 1.00 85.44 82 GLY A CA 1
ATOM 590 C C . GLY A 1 82 ? 14.413 9.041 0.832 1.00 85.44 82 GLY A C 1
ATOM 591 O O . GLY A 1 82 ? 14.872 8.029 1.349 1.00 85.44 82 GLY A O 1
ATOM 592 N N . ILE A 1 83 ? 14.107 9.074 -0.462 1.00 83.50 83 ILE A N 1
ATOM 593 C CA . ILE A 1 83 ? 14.433 7.993 -1.401 1.00 83.50 83 ILE A CA 1
ATOM 594 C C . ILE A 1 83 ? 15.004 8.599 -2.666 1.00 83.50 83 ILE A C 1
ATOM 596 O O . ILE A 1 83 ? 14.451 9.555 -3.207 1.00 83.50 83 ILE A O 1
ATOM 600 N N . ARG A 1 84 ? 16.087 8.010 -3.173 1.00 84.50 84 ARG A N 1
ATOM 601 C CA . ARG A 1 84 ? 16.587 8.269 -4.522 1.00 84.50 84 ARG A CA 1
ATOM 602 C C . ARG A 1 84 ? 16.359 7.065 -5.422 1.00 84.50 84 ARG A C 1
ATOM 604 O O . ARG A 1 84 ? 16.755 5.951 -5.089 1.00 84.50 84 ARG A O 1
ATOM 611 N N . VAL A 1 85 ? 15.757 7.323 -6.578 1.00 78.88 85 VAL A N 1
ATOM 612 C CA . VAL A 1 85 ? 15.450 6.343 -7.621 1.00 78.88 85 VAL A CA 1
ATOM 613 C C . VAL A 1 85 ? 16.074 6.821 -8.938 1.00 78.88 85 VAL A C 1
ATOM 615 O O . VAL A 1 85 ? 15.887 7.983 -9.302 1.00 78.88 85 VAL A O 1
ATOM 618 N N . PRO A 1 86 ? 16.823 5.988 -9.678 1.00 74.44 86 PRO A N 1
ATOM 619 C CA . PRO A 1 86 ? 17.303 6.354 -11.011 1.00 74.44 86 PRO A CA 1
ATOM 620 C C . PRO A 1 86 ? 16.137 6.602 -11.981 1.00 74.44 86 PRO A C 1
ATOM 622 O O . PRO A 1 86 ? 15.179 5.838 -11.998 1.00 74.44 86 PRO A O 1
ATOM 625 N N . GLN A 1 87 ? 16.227 7.605 -12.857 1.00 68.38 87 GLN A N 1
ATOM 626 C CA . GLN A 1 87 ? 15.143 7.948 -13.791 1.00 68.38 87 GLN A CA 1
ATOM 627 C C . GLN A 1 87 ? 14.815 6.851 -14.810 1.00 68.38 87 GLN A C 1
ATOM 629 O O . GLN A 1 87 ? 13.711 6.819 -15.332 1.00 68.38 87 GLN A O 1
ATOM 634 N N . ARG A 1 88 ? 15.741 5.929 -15.093 1.00 68.31 88 ARG A N 1
ATOM 635 C CA . ARG A 1 88 ? 15.454 4.738 -15.916 1.00 68.31 88 ARG A CA 1
ATOM 636 C C . ARG A 1 88 ? 14.475 3.764 -15.245 1.00 68.31 88 ARG A C 1
ATOM 638 O O . ARG A 1 88 ? 13.901 2.927 -15.927 1.00 68.31 88 ARG A O 1
ATOM 645 N N . CYS A 1 89 ? 14.299 3.880 -13.929 1.00 64.06 89 CYS A N 1
ATOM 646 C CA . CYS A 1 89 ? 13.369 3.107 -13.115 1.00 64.06 89 CYS A CA 1
ATOM 647 C C . CYS A 1 89 ? 12.049 3.876 -12.957 1.00 64.06 89 CYS A C 1
ATOM 649 O O . CYS A 1 89 ? 11.604 4.104 -11.832 1.00 64.06 89 CYS A O 1
ATOM 651 N N . LEU A 1 90 ? 11.472 4.378 -14.056 1.00 58.81 90 LEU A N 1
ATOM 652 C CA . LEU A 1 90 ? 10.174 5.047 -13.976 1.00 58.81 90 LEU A CA 1
ATOM 653 C C . LEU A 1 90 ? 9.191 4.091 -13.301 1.00 58.81 90 LEU A C 1
ATOM 655 O O . LEU A 1 90 ? 8.995 2.976 -13.778 1.00 58.81 90 LEU A O 1
ATOM 659 N N . VAL A 1 91 ? 8.617 4.539 -12.186 1.00 57.12 91 VAL A N 1
ATOM 660 C CA . VAL A 1 91 ? 7.505 3.854 -11.538 1.00 57.12 91 VAL A CA 1
ATOM 661 C C . VAL A 1 91 ? 6.364 3.871 -12.543 1.00 57.12 91 VAL A C 1
ATOM 663 O O . VAL A 1 91 ? 5.810 4.937 -12.828 1.00 57.12 91 VAL A O 1
ATOM 666 N N . ASP A 1 92 ? 6.097 2.712 -13.131 1.00 54.56 92 ASP A N 1
ATOM 667 C CA . ASP A 1 92 ? 4.960 2.515 -14.011 1.00 54.56 92 ASP A CA 1
ATOM 668 C C . ASP A 1 92 ? 3.703 2.432 -13.144 1.00 54.56 92 ASP A C 1
ATOM 670 O O . ASP A 1 92 ? 3.578 1.570 -12.273 1.00 54.56 92 ASP A O 1
ATOM 674 N N . THR A 1 93 ? 2.830 3.415 -13.316 1.00 52.47 93 THR A N 1
ATOM 675 C CA . THR A 1 93 ? 1.586 3.579 -12.556 1.00 52.47 93 THR A CA 1
ATOM 676 C C . THR A 1 93 ? 0.364 3.369 -13.438 1.00 52.47 93 THR A C 1
ATOM 678 O O . THR A 1 93 ? -0.703 3.902 -13.117 1.00 52.47 93 THR A O 1
ATOM 681 N N . ASP A 1 94 ? 0.513 2.640 -14.554 1.00 48.19 94 ASP A N 1
ATOM 682 C CA . ASP A 1 94 ? -0.622 2.236 -15.381 1.00 48.19 94 ASP A CA 1
ATOM 683 C C . ASP A 1 94 ? -1.778 1.735 -14.486 1.00 48.19 94 ASP A C 1
ATOM 685 O O . ASP A 1 94 ? -1.562 1.053 -13.478 1.00 48.19 94 ASP A O 1
ATOM 689 N N . PRO A 1 95 ? -3.001 2.221 -14.753 1.00 45.78 95 PRO A N 1
ATOM 690 C CA . PRO A 1 95 ? -3.851 2.807 -13.726 1.00 45.78 95 PRO A CA 1
ATOM 691 C C . PRO A 1 95 ? -4.377 1.785 -12.706 1.00 45.78 95 PRO A C 1
ATOM 693 O O . PRO A 1 95 ? -4.816 0.707 -13.104 1.00 45.78 95 PRO A O 1
ATOM 696 N N . PRO A 1 96 ? -4.490 2.166 -11.413 1.00 50.12 96 PRO A N 1
ATOM 697 C CA . PRO A 1 96 ? -5.129 1.367 -10.356 1.00 50.12 96 PRO A CA 1
ATOM 698 C C . PRO A 1 96 ? -6.616 1.049 -10.608 1.00 50.12 96 PRO A C 1
ATOM 700 O O . PRO A 1 96 ? -7.223 0.324 -9.822 1.00 50.12 96 PRO A O 1
ATOM 703 N N . ASP A 1 97 ? -7.180 1.589 -11.693 1.00 43.47 97 ASP A N 1
ATOM 704 C CA . ASP A 1 97 ? -8.580 1.477 -12.100 1.00 43.47 97 ASP A CA 1
ATOM 705 C C . ASP A 1 97 ? -8.776 0.547 -13.312 1.00 43.47 97 ASP A C 1
ATOM 707 O O . ASP A 1 97 ? -9.911 0.317 -13.735 1.00 43.47 97 ASP A O 1
ATOM 711 N N . ALA A 1 98 ? -7.699 -0.014 -13.883 1.00 42.62 98 ALA A N 1
ATOM 712 C CA . ALA A 1 98 ? -7.861 -1.186 -14.732 1.00 42.62 98 ALA A CA 1
ATOM 713 C C . ALA A 1 98 ? -8.394 -2.300 -13.820 1.00 42.62 98 ALA A C 1
ATOM 715 O O . ALA A 1 98 ? -7.760 -2.592 -12.800 1.00 42.62 98 ALA A O 1
ATOM 716 N N . PRO A 1 99 ? -9.561 -2.908 -14.112 1.00 43.81 99 PRO A N 1
ATOM 717 C CA . PRO A 1 99 ? -10.032 -4.005 -13.292 1.00 43.81 99 PRO A CA 1
ATOM 718 C C . PRO A 1 99 ? -8.918 -5.059 -13.188 1.00 43.81 99 PRO A C 1
ATOM 720 O O . PRO A 1 99 ? -8.094 -5.165 -14.101 1.00 43.81 99 PRO A O 1
ATOM 723 N N . PRO A 1 100 ? -8.891 -5.882 -12.129 1.00 51.75 100 PRO A N 1
ATOM 724 C CA . PRO A 1 100 ? -7.999 -7.037 -12.013 1.00 51.75 100 PRO A CA 1
ATOM 725 C C . PRO A 1 100 ? -8.242 -8.099 -13.113 1.00 51.75 100 PRO A C 1
ATOM 727 O O . PRO A 1 100 ? -8.042 -9.289 -12.900 1.00 51.75 100 PRO A O 1
ATOM 730 N N . VAL A 1 101 ? -8.700 -7.718 -14.314 1.00 53.00 101 VAL A N 1
ATOM 731 C CA . VAL A 1 101 ? -8.954 -8.612 -15.443 1.00 53.00 101 VAL A CA 1
ATOM 732 C C . VAL A 1 101 ? -7.736 -9.467 -15.763 1.00 53.00 101 VAL A C 1
ATOM 734 O O . VAL A 1 101 ? -7.942 -10.626 -16.131 1.00 53.00 101 VAL A O 1
ATOM 737 N N . ASP A 1 102 ? -6.526 -8.963 -15.497 1.00 70.06 102 ASP A N 1
ATOM 738 C CA . ASP A 1 102 ? -5.276 -9.699 -15.671 1.00 70.06 102 ASP A CA 1
ATOM 739 C C . ASP A 1 102 ? -4.737 -10.371 -14.406 1.00 70.06 102 ASP A C 1
ATOM 741 O O . ASP A 1 102 ? -3.895 -11.244 -14.561 1.00 70.06 102 ASP A O 1
ATOM 745 N N . TRP A 1 103 ? -5.182 -10.030 -13.193 1.00 81.94 103 TRP A N 1
ATOM 746 C CA . TRP A 1 103 ? -4.686 -10.612 -11.935 1.00 81.94 103 TRP A CA 1
ATOM 747 C C . TRP A 1 103 ? -5.843 -11.099 -11.069 1.00 81.94 103 TRP A C 1
ATOM 749 O O . TRP A 1 103 ? -6.643 -10.296 -10.615 1.00 81.94 103 TRP A O 1
ATOM 759 N N . TRP A 1 104 ? -5.923 -12.388 -10.754 1.00 85.88 104 TRP A N 1
ATOM 760 C CA . TRP A 1 104 ? -6.967 -12.916 -9.866 1.00 85.88 104 TRP A CA 1
ATOM 761 C C . TRP A 1 104 ? -6.364 -13.447 -8.557 1.00 85.88 104 TRP A C 1
ATOM 763 O O . TRP A 1 104 ? -5.214 -13.894 -8.561 1.00 85.88 104 TRP A O 1
ATOM 773 N N . PRO A 1 105 ? -7.091 -13.376 -7.425 1.00 88.38 105 PRO A N 1
ATOM 774 C CA . PRO A 1 105 ? -6.575 -13.834 -6.140 1.00 88.38 105 PRO A CA 1
ATOM 775 C C . PRO A 1 105 ? -6.415 -15.357 -6.146 1.00 88.38 105 PRO A C 1
ATOM 777 O O . PRO A 1 105 ? -7.398 -16.090 -6.205 1.00 88.38 105 PRO A O 1
ATOM 780 N N . LEU A 1 106 ? -5.171 -15.828 -6.056 1.00 90.69 106 LEU A N 1
ATOM 781 C CA . LEU A 1 106 ? -4.854 -17.251 -5.926 1.00 90.69 106 LEU A CA 1
ATOM 782 C C . LEU A 1 106 ? -5.017 -17.712 -4.472 1.00 90.69 106 LEU A C 1
ATOM 784 O O . LEU A 1 106 ? -5.542 -18.788 -4.201 1.00 90.69 106 LEU A O 1
ATOM 788 N N . SER A 1 107 ? -4.573 -16.880 -3.531 1.00 93.56 107 SER A N 1
ATOM 789 C CA . SER A 1 107 ? -4.798 -17.055 -2.098 1.00 93.56 107 SER A CA 1
ATOM 790 C C . SER A 1 107 ? -4.871 -15.682 -1.451 1.00 93.56 107 SER A C 1
ATOM 792 O O . SER A 1 107 ? -3.906 -14.921 -1.493 1.00 93.56 107 SER A O 1
ATOM 794 N N . SER A 1 108 ? -6.018 -15.364 -0.861 1.00 92.06 108 SER A N 1
ATOM 795 C CA . SER A 1 108 ? -6.277 -14.089 -0.194 1.00 92.06 108 SER A CA 1
ATOM 796 C C . SER A 1 108 ? -7.035 -14.336 1.113 1.00 92.06 108 SER A C 1
ATOM 798 O O . SER A 1 108 ? -8.238 -14.065 1.186 1.00 92.06 108 SER A O 1
ATOM 800 N N . PRO A 1 109 ? -6.384 -14.923 2.139 1.00 93.50 109 PRO A N 1
ATOM 801 C CA . PRO A 1 109 ? -7.031 -15.132 3.427 1.00 93.50 109 PRO A CA 1
ATOM 802 C C . PRO A 1 109 ? -7.585 -13.799 3.956 1.00 93.50 109 PRO A C 1
ATOM 804 O O . PRO A 1 109 ? -6.892 -12.775 3.866 1.00 93.50 109 PRO A O 1
ATOM 807 N N . PRO A 1 110 ? -8.819 -13.790 4.490 1.00 91.56 110 PRO A N 1
ATOM 808 C CA . PRO A 1 110 ? -9.423 -12.571 5.001 1.00 91.56 110 PRO A CA 1
ATOM 809 C C . PRO A 1 110 ? -8.613 -12.034 6.188 1.00 91.56 110 PRO A C 1
ATOM 811 O O . PRO A 1 110 ? -7.967 -12.809 6.906 1.00 91.56 110 PRO A O 1
ATOM 814 N N . PRO A 1 111 ? -8.639 -10.714 6.430 1.00 94.62 111 PRO A N 1
ATOM 815 C CA . PRO A 1 111 ? -8.005 -10.149 7.608 1.00 94.62 111 PRO A CA 1
ATOM 816 C C . PRO A 1 111 ? -8.632 -10.712 8.880 1.00 94.62 111 PRO A C 1
ATOM 818 O O . PRO A 1 111 ? -9.847 -10.867 9.000 1.00 94.62 111 PRO A O 1
ATOM 821 N N . ARG A 1 112 ? -7.789 -10.984 9.877 1.00 94.88 112 ARG A N 1
ATOM 822 C CA . ARG A 1 112 ? -8.282 -11.299 11.215 1.00 94.88 112 ARG A CA 1
ATOM 823 C C . ARG A 1 112 ? -8.862 -10.025 11.821 1.00 94.88 112 ARG A C 1
ATOM 825 O O . ARG A 1 112 ? -8.132 -9.054 11.999 1.00 94.88 112 ARG A O 1
ATOM 832 N N . TYR A 1 113 ? -10.136 -10.062 12.199 1.00 96.12 113 TYR A N 1
ATOM 833 C CA . TYR A 1 113 ? -10.760 -8.974 12.946 1.00 96.12 113 TYR A CA 1
ATOM 834 C C . TYR A 1 113 ? -10.043 -8.794 14.296 1.00 96.12 113 TYR A C 1
ATOM 836 O O . TYR A 1 113 ? -9.982 -9.749 15.081 1.00 96.12 113 TYR A O 1
ATOM 844 N N . PRO A 1 114 ? -9.481 -7.610 14.602 1.00 96.56 114 PRO A N 1
ATOM 845 C CA . PRO A 1 114 ? -8.881 -7.364 15.908 1.00 96.56 114 PRO A CA 1
ATOM 846 C C . PRO A 1 114 ? -9.921 -7.529 17.018 1.00 96.56 114 PRO A C 1
ATOM 848 O O . PRO A 1 114 ? -10.975 -6.896 16.977 1.00 96.56 114 PRO A O 1
ATOM 851 N N . GLN A 1 115 ? -9.623 -8.346 18.035 1.00 96.06 115 GLN A N 1
ATOM 852 C CA . GLN A 1 115 ? -10.584 -8.627 19.112 1.00 96.06 115 GLN A CA 1
ATOM 853 C C . GLN A 1 115 ? -11.066 -7.358 19.818 1.00 96.06 115 GLN A C 1
ATOM 855 O O . GLN A 1 115 ? -1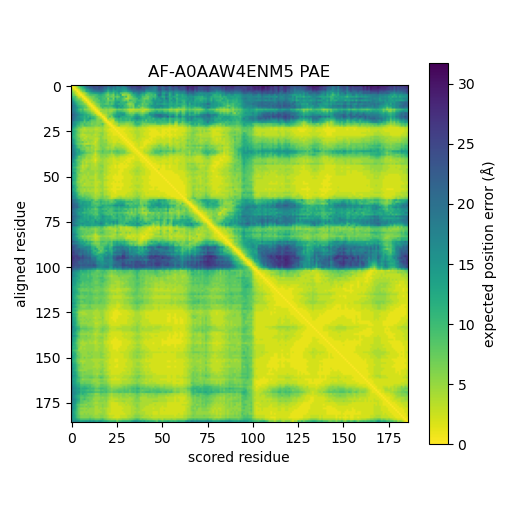2.240 -7.258 20.156 1.00 96.06 115 GLN A O 1
ATOM 860 N N . GLU A 1 116 ? -10.174 -6.392 20.035 1.00 95.00 116 GLU A N 1
ATOM 861 C CA . GLU A 1 116 ? -10.529 -5.144 20.707 1.00 95.00 116 GLU A CA 1
ATOM 862 C C . GLU A 1 116 ? -11.467 -4.286 19.849 1.00 95.00 116 GLU A C 1
ATOM 864 O O . GLU A 1 116 ? -12.486 -3.812 20.338 1.00 95.00 116 GLU A O 1
ATOM 869 N N . ALA A 1 117 ? -11.195 -4.182 18.543 1.00 96.19 117 ALA A N 1
ATOM 870 C CA . ALA A 1 117 ? -12.074 -3.481 17.608 1.00 96.19 117 ALA A CA 1
ATOM 871 C C . ALA A 1 117 ? -13.458 -4.147 17.522 1.00 96.19 117 ALA A C 1
ATOM 873 O O . ALA A 1 117 ? -14.473 -3.455 17.499 1.00 96.19 117 ALA A O 1
ATOM 874 N N . TYR A 1 118 ? -13.501 -5.484 17.542 1.00 95.56 118 TYR A N 1
ATOM 875 C CA . TYR A 1 118 ? -14.747 -6.250 17.573 1.00 95.56 118 TYR A CA 1
ATOM 876 C C . TYR A 1 118 ? -15.553 -5.972 18.850 1.00 95.56 118 TYR A C 1
ATOM 878 O O . TYR A 1 118 ? -16.734 -5.643 18.773 1.00 95.56 118 TYR A O 1
ATOM 886 N N . LYS A 1 119 ? -14.914 -6.030 20.028 1.00 96.00 119 LYS A N 1
ATOM 887 C CA . LYS A 1 119 ? -15.559 -5.725 21.321 1.00 96.00 119 LYS A CA 1
ATOM 888 C C . LYS A 1 119 ? 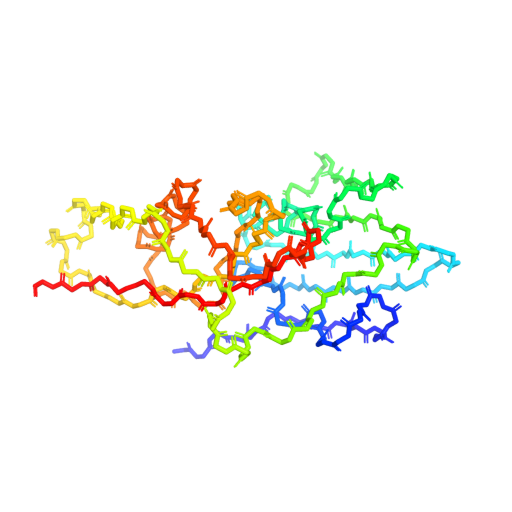-16.104 -4.299 21.385 1.00 96.00 119 LYS A C 1
ATOM 890 O O . LYS A 1 119 ? -17.141 -4.073 21.998 1.00 96.00 119 LYS A O 1
ATOM 895 N N . GLN A 1 120 ? -15.408 -3.355 20.760 1.00 96.06 120 GLN A N 1
ATOM 896 C CA . GLN A 1 120 ? -15.799 -1.948 20.702 1.00 96.06 120 GLN A CA 1
ATOM 897 C C . GLN A 1 120 ? -16.831 -1.643 19.605 1.00 96.06 120 GLN A C 1
ATOM 899 O O . GLN A 1 120 ? -17.269 -0.502 19.485 1.00 96.06 120 GLN A O 1
ATOM 904 N N . GLY A 1 121 ? -17.233 -2.630 18.799 1.00 96.25 121 GLY A N 1
ATOM 905 C CA . GLY A 1 121 ? -18.222 -2.417 17.746 1.00 96.25 121 GLY A CA 1
ATOM 906 C C . GLY A 1 121 ? -17.692 -1.657 16.520 1.00 96.25 121 GLY A C 1
ATOM 907 O O . GLY A 1 121 ? -18.497 -1.186 15.718 1.00 96.25 121 GLY A O 1
ATOM 908 N N . LEU A 1 122 ? -16.369 -1.500 16.371 1.00 97.44 122 LEU A N 1
ATOM 909 C CA . LEU A 1 122 ? -15.763 -0.685 15.310 1.00 97.44 122 LEU A CA 1
ATOM 910 C C . LEU A 1 122 ? -15.897 -1.374 13.959 1.00 97.44 122 LEU A C 1
ATOM 912 O O . LEU A 1 122 ? -15.429 -2.498 13.834 1.00 97.44 122 LEU A O 1
ATOM 916 N N . LYS A 1 123 ? -16.438 -0.691 12.950 1.00 97.31 123 LYS A N 1
ATOM 917 C CA . LYS A 1 123 ? -16.574 -1.167 11.563 1.00 97.31 123 LYS A CA 1
ATOM 918 C C . LYS A 1 123 ? -15.962 -0.164 10.599 1.00 97.31 123 LYS A C 1
ATOM 920 O O . LYS A 1 123 ? -15.790 1.000 10.947 1.00 97.31 123 LYS A O 1
ATOM 925 N N . GLY A 1 124 ? -15.708 -0.590 9.372 1.00 97.00 124 GLY A N 1
ATOM 926 C CA . GLY A 1 124 ? -15.294 0.323 8.316 1.00 97.00 124 GLY A CA 1
ATOM 927 C C . GLY A 1 124 ? -14.597 -0.389 7.175 1.00 97.00 124 GLY A C 1
ATOM 928 O O . GLY A 1 124 ? -14.407 -1.604 7.192 1.00 97.00 124 GLY A O 1
ATOM 929 N N . THR A 1 125 ? -14.195 0.392 6.182 1.00 97.44 125 THR A N 1
ATOM 930 C CA . THR A 1 125 ? -13.455 -0.106 5.027 1.00 97.44 125 THR A CA 1
ATOM 931 C C . THR A 1 125 ? -12.088 0.551 4.989 1.00 97.44 125 THR A C 1
ATOM 933 O O . THR A 1 125 ? -11.994 1.771 4.903 1.00 97.44 125 THR A O 1
ATOM 936 N N . THR A 1 126 ? -11.031 -0.254 5.040 1.00 97.69 126 THR A N 1
ATOM 937 C CA . THR A 1 126 ? -9.672 0.205 4.737 1.00 97.69 126 THR A CA 1
ATOM 938 C C . THR A 1 126 ? -9.418 -0.050 3.259 1.00 97.69 126 THR A C 1
ATOM 940 O O . THR A 1 126 ? -9.502 -1.193 2.812 1.00 97.69 126 THR A O 1
ATOM 943 N N . VAL A 1 127 ? -9.080 0.978 2.486 1.00 95.69 127 VAL A N 1
ATOM 944 C CA . VAL A 1 127 ? -8.648 0.795 1.096 1.00 95.69 127 VAL A CA 1
ATOM 945 C C . VAL A 1 127 ? -7.132 0.722 1.074 1.00 95.69 127 VAL A C 1
ATOM 947 O O . VAL A 1 127 ? -6.451 1.678 1.445 1.00 95.69 127 VAL A O 1
ATOM 950 N N . ILE A 1 128 ? -6.594 -0.411 0.631 1.00 95.12 128 ILE A N 1
ATOM 951 C CA . ILE A 1 128 ? -5.150 -0.609 0.502 1.00 95.12 128 ILE A CA 1
ATOM 952 C C . ILE A 1 128 ? -4.723 -0.524 -0.960 1.00 95.12 128 ILE A C 1
ATOM 954 O O . ILE A 1 128 ? -5.456 -0.933 -1.862 1.00 95.12 128 ILE A O 1
ATOM 958 N N . LEU A 1 129 ? -3.513 -0.022 -1.188 1.00 91.94 129 LEU A N 1
ATOM 959 C CA . LEU A 1 129 ? -2.834 -0.115 -2.475 1.00 91.94 129 LEU A CA 1
ATOM 960 C C . LEU A 1 129 ? -1.669 -1.090 -2.328 1.00 91.94 129 LEU A C 1
ATOM 962 O O . LEU A 1 129 ? -0.844 -0.950 -1.419 1.00 91.94 129 LEU A O 1
ATOM 966 N N . VAL A 1 130 ? -1.617 -2.093 -3.201 1.00 91.81 130 VAL A N 1
ATOM 967 C CA . VAL A 1 130 ? -0.596 -3.143 -3.166 1.00 91.81 130 VAL A CA 1
ATOM 968 C C . VAL A 1 130 ? 0.234 -3.156 -4.441 1.00 91.81 130 VAL A C 1
ATOM 970 O O . VAL A 1 130 ? -0.279 -2.910 -5.530 1.00 91.81 130 VAL A O 1
ATOM 973 N N . VAL A 1 131 ? 1.518 -3.468 -4.284 1.00 89.94 131 VAL A N 1
ATOM 974 C CA . VAL A 1 131 ? 2.467 -3.747 -5.361 1.00 89.94 131 VAL A CA 1
ATOM 975 C C . VAL A 1 131 ? 2.565 -5.256 -5.513 1.00 89.94 131 VAL A C 1
ATOM 977 O O . VAL A 1 131 ? 2.910 -5.946 -4.552 1.00 89.94 131 VAL A O 1
ATOM 980 N N . ILE A 1 132 ? 2.265 -5.756 -6.705 1.00 89.69 132 ILE A N 1
ATOM 981 C CA . ILE A 1 132 ? 2.327 -7.171 -7.071 1.00 89.69 132 ILE A CA 1
ATOM 982 C C . ILE A 1 132 ? 3.493 -7.341 -8.042 1.00 89.69 132 ILE A C 1
ATOM 984 O O . ILE A 1 132 ? 3.581 -6.614 -9.028 1.00 89.69 132 ILE A O 1
ATOM 988 N N . ASN A 1 133 ? 4.407 -8.266 -7.764 1.00 89.00 133 ASN A N 1
ATOM 989 C CA . ASN A 1 133 ? 5.503 -8.571 -8.683 1.00 89.00 133 ASN A CA 1
ATOM 990 C C . ASN A 1 133 ? 5.068 -9.551 -9.794 1.00 89.00 133 ASN A C 1
ATOM 992 O O . ASN A 1 133 ? 3.971 -10.107 -9.739 1.00 89.00 133 ASN A O 1
ATOM 996 N N . ARG A 1 134 ? 5.934 -9.812 -10.784 1.00 87.06 134 ARG A N 1
ATOM 997 C CA . ARG A 1 134 ? 5.646 -10.762 -11.881 1.00 87.06 134 ARG A CA 1
ATOM 998 C C . ARG A 1 134 ? 5.223 -12.157 -11.392 1.00 87.06 134 ARG A C 1
ATOM 1000 O O . ARG A 1 134 ? 4.417 -12.811 -12.049 1.00 87.06 134 ARG A O 1
ATOM 1007 N N . GLU A 1 135 ? 5.720 -12.615 -10.243 1.00 90.56 135 GLU A N 1
ATOM 1008 C CA . GLU A 1 135 ? 5.355 -13.914 -9.658 1.00 90.56 135 GLU A CA 1
ATOM 1009 C C . GLU A 1 135 ? 4.007 -13.900 -8.914 1.00 90.56 135 GLU A C 1
ATOM 1011 O O . GLU A 1 135 ? 3.612 -14.917 -8.342 1.00 90.56 135 GLU A O 1
ATOM 1016 N N . GLY A 1 136 ? 3.307 -12.764 -8.883 1.00 90.88 136 GLY A N 1
ATOM 1017 C CA . GLY A 1 136 ? 2.014 -12.624 -8.222 1.00 90.88 136 GLY A CA 1
ATOM 1018 C C . GLY A 1 136 ? 2.092 -12.452 -6.707 1.00 90.88 136 GLY A C 1
ATOM 1019 O O . GLY A 1 136 ? 1.090 -12.621 -6.013 1.00 90.88 136 GLY A O 1
ATOM 1020 N N . ARG A 1 137 ? 3.264 -12.126 -6.157 1.00 93.88 137 ARG A N 1
ATOM 1021 C CA . ARG A 1 137 ? 3.450 -11.866 -4.723 1.00 93.88 137 ARG A CA 1
ATOM 1022 C C . ARG A 1 137 ? 3.301 -10.385 -4.418 1.00 93.88 137 ARG A C 1
ATOM 1024 O O . ARG A 1 137 ? 3.786 -9.539 -5.166 1.00 93.88 137 ARG A O 1
ATOM 1031 N N . VAL A 1 138 ? 2.703 -10.081 -3.270 1.00 93.81 138 VAL A N 1
ATOM 1032 C CA . VAL A 1 138 ? 2.646 -8.713 -2.751 1.00 93.81 138 VAL A CA 1
ATOM 1033 C C . VAL A 1 138 ? 4.005 -8.315 -2.165 1.00 93.81 138 VAL A C 1
ATOM 1035 O O . VAL A 1 138 ? 4.474 -8.919 -1.202 1.00 93.81 138 VAL A O 1
ATOM 1038 N N . THR A 1 139 ? 4.637 -7.284 -2.724 1.00 92.25 139 THR A N 1
ATOM 1039 C CA . THR A 1 139 ? 5.980 -6.809 -2.332 1.00 92.25 139 THR A CA 1
ATOM 1040 C C . THR A 1 139 ? 5.972 -5.441 -1.649 1.00 92.25 139 THR A C 1
ATOM 1042 O O . THR A 1 139 ? 6.898 -5.122 -0.905 1.00 92.25 139 THR A O 1
ATOM 1045 N N . GLY A 1 140 ? 4.908 -4.655 -1.820 1.00 92.69 140 GLY A N 1
ATOM 1046 C CA . GLY A 1 140 ? 4.717 -3.344 -1.193 1.00 92.69 140 GLY A CA 1
ATOM 1047 C C . GLY A 1 140 ? 3.244 -3.090 -0.895 1.00 92.69 140 GLY A C 1
ATOM 1048 O O . GLY A 1 140 ? 2.382 -3.559 -1.632 1.00 92.69 140 GLY A O 1
ATOM 1049 N N . ARG A 1 141 ? 2.938 -2.395 0.207 1.00 95.12 141 ARG A N 1
ATOM 1050 C CA . ARG A 1 141 ? 1.563 -2.118 0.663 1.00 95.12 141 ARG A CA 1
ATOM 1051 C C . ARG A 1 141 ? 1.499 -0.766 1.371 1.00 95.12 141 ARG A C 1
ATOM 1053 O O . ARG A 1 141 ? 2.349 -0.506 2.222 1.00 95.12 141 ARG A O 1
ATOM 1060 N N . ILE A 1 142 ? 0.475 0.028 1.079 1.00 95.62 142 ILE A N 1
ATOM 1061 C CA . ILE A 1 142 ? 0.127 1.259 1.809 1.00 95.62 142 ILE A CA 1
ATOM 1062 C C . ILE A 1 142 ? -1.378 1.336 2.045 1.00 95.62 142 ILE A C 1
ATOM 1064 O O . ILE A 1 142 ? -2.162 0.681 1.352 1.00 95.62 142 ILE A O 1
ATOM 1068 N N . ILE A 1 143 ? -1.779 2.157 3.012 1.00 96.75 143 ILE A N 1
ATOM 1069 C CA . ILE A 1 143 ? -3.182 2.526 3.213 1.00 96.75 143 ILE A CA 1
ATOM 1070 C C . ILE A 1 143 ? -3.480 3.700 2.284 1.00 96.75 143 ILE A C 1
ATOM 1072 O O . ILE A 1 143 ? -2.959 4.786 2.504 1.00 96.75 143 ILE A O 1
ATOM 1076 N N . ALA A 1 144 ? -4.304 3.497 1.260 1.00 93.50 144 ALA A N 1
ATOM 1077 C CA . ALA A 1 144 ? -4.751 4.582 0.389 1.00 93.50 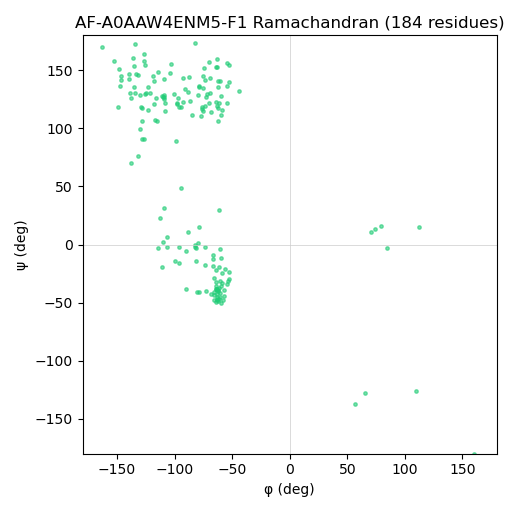144 ALA A CA 1
ATOM 1078 C C . ALA A 1 144 ? -5.872 5.396 1.054 1.00 93.50 144 ALA A C 1
ATOM 1080 O O . ALA A 1 144 ? -5.874 6.622 0.990 1.00 93.50 144 ALA A O 1
ATOM 1081 N N . GLU A 1 145 ? -6.805 4.714 1.725 1.00 94.56 145 GLU A N 1
ATOM 1082 C CA . GLU A 1 145 ? -7.866 5.340 2.517 1.00 94.56 145 GLU A CA 1
ATOM 1083 C C . GLU A 1 145 ? -8.033 4.575 3.830 1.00 94.56 145 GLU A C 1
ATOM 1085 O O . GLU A 1 145 ? -8.195 3.352 3.844 1.00 94.56 145 GLU A O 1
ATOM 1090 N N . SER A 1 146 ? -7.962 5.304 4.943 1.00 96.12 146 SER A N 1
ATOM 1091 C CA . SER A 1 146 ? -8.157 4.744 6.279 1.00 96.12 146 SER A CA 1
ATOM 1092 C C . SER A 1 146 ? -9.636 4.468 6.534 1.00 96.12 146 SER A C 1
ATOM 1094 O O . SER A 1 146 ? -10.500 5.264 6.169 1.00 96.12 146 SER A O 1
ATOM 1096 N N . SER A 1 147 ? -9.913 3.391 7.265 1.00 96.75 147 SER A N 1
ATOM 1097 C CA . SER A 1 147 ? -11.238 3.106 7.832 1.00 96.75 147 SER A CA 1
ATOM 1098 C C . SER A 1 147 ? -11.668 4.101 8.921 1.00 96.75 147 SER A C 1
ATOM 1100 O O . SER A 1 147 ? -12.800 4.045 9.394 1.00 96.75 147 SER A O 1
ATOM 1102 N N . GLY A 1 148 ? -10.762 4.979 9.367 1.00 95.88 148 GLY A N 1
ATOM 1103 C CA . GLY A 1 148 ? -10.915 5.798 10.570 1.00 95.88 148 GLY A CA 1
ATOM 1104 C C . GLY A 1 148 ? -10.491 5.078 11.856 1.00 95.88 148 GLY A C 1
ATOM 1105 O O . GLY A 1 148 ? -10.491 5.688 12.927 1.00 95.88 148 GLY A O 1
ATOM 1106 N N . HIS A 1 149 ? -10.095 3.803 11.771 1.00 96.75 149 HIS A N 1
ATOM 1107 C CA . HIS A 1 149 ? -9.714 2.980 12.914 1.00 96.75 149 HIS A CA 1
ATOM 1108 C C . HIS A 1 149 ? -8.342 2.320 12.686 1.00 96.75 149 HIS A C 1
ATOM 1110 O O . HIS A 1 149 ? -8.257 1.322 11.967 1.00 96.75 149 HIS A O 1
ATOM 1116 N N . PRO A 1 150 ? -7.268 2.786 13.360 1.00 94.94 150 PRO A N 1
ATOM 1117 C CA . PRO A 1 150 ? -5.914 2.264 13.149 1.00 94.94 150 PRO A CA 1
ATOM 1118 C C . PRO A 1 150 ? -5.788 0.744 13.317 1.00 94.94 150 PRO A C 1
ATOM 1120 O O . PRO A 1 150 ? -5.033 0.100 12.598 1.00 94.94 150 PRO A O 1
ATOM 1123 N N . ALA A 1 151 ? -6.557 0.143 14.232 1.00 96.12 151 ALA A N 1
ATOM 1124 C CA . ALA A 1 151 ? -6.551 -1.305 14.434 1.00 96.12 151 ALA A CA 1
ATOM 1125 C C . ALA A 1 151 ? -7.062 -2.086 13.207 1.00 96.12 151 ALA A C 1
ATOM 1127 O O . ALA A 1 151 ? -6.521 -3.148 12.897 1.00 96.12 151 ALA A O 1
ATOM 1128 N N . LEU A 1 152 ? -8.089 -1.575 12.517 1.00 98.00 152 LEU A N 1
ATOM 1129 C CA . LEU A 1 152 ? -8.626 -2.191 11.299 1.00 98.00 152 LEU A CA 1
ATOM 1130 C C . LEU A 1 152 ? -7.659 -1.994 10.127 1.00 98.00 152 LEU A C 1
ATOM 1132 O O . LEU A 1 152 ? -7.388 -2.935 9.382 1.00 98.00 152 LEU A O 1
ATOM 1136 N N . ASP A 1 153 ? -7.061 -0.806 10.031 1.00 97.56 153 ASP A N 1
ATOM 1137 C CA . ASP A 1 153 ? -6.092 -0.496 8.983 1.00 97.56 153 ASP A CA 1
ATOM 1138 C C . ASP A 1 153 ? -4.838 -1.380 9.066 1.00 97.56 153 ASP A C 1
ATOM 1140 O O . ASP A 1 153 ? -4.399 -1.955 8.066 1.00 97.56 153 ASP A O 1
ATOM 1144 N N . GLU A 1 154 ? -4.289 -1.560 10.270 1.00 95.94 154 GLU A N 1
ATOM 1145 C CA . GLU A 1 154 ? -3.163 -2.469 10.497 1.00 95.94 154 GLU A CA 1
ATOM 1146 C C . GLU A 1 154 ? -3.547 -3.927 10.208 1.00 95.94 154 GLU A C 1
ATOM 1148 O O . GLU A 1 154 ? -2.759 -4.677 9.627 1.00 95.94 154 GLU A O 1
ATOM 1153 N N . ALA A 1 155 ? -4.767 -4.353 10.552 1.00 97.44 155 ALA A N 1
ATOM 1154 C CA . ALA A 1 155 ? -5.245 -5.695 10.222 1.00 97.44 155 ALA A CA 1
ATOM 1155 C C . ALA A 1 155 ? -5.327 -5.925 8.703 1.00 97.44 155 ALA A C 1
ATOM 1157 O O . ALA A 1 155 ? -4.923 -6.991 8.229 1.00 97.44 155 ALA A O 1
ATOM 1158 N N . ALA A 1 156 ? -5.780 -4.926 7.939 1.00 97.50 156 ALA A N 1
ATOM 1159 C CA . ALA A 1 156 ? -5.826 -4.980 6.480 1.00 97.50 156 ALA A CA 1
ATOM 1160 C C . ALA A 1 156 ? -4.419 -5.088 5.864 1.00 97.50 156 ALA A C 1
ATOM 1162 O O . ALA A 1 156 ? -4.163 -5.991 5.063 1.00 97.50 156 ALA A O 1
ATOM 1163 N N . ILE A 1 157 ? -3.476 -4.231 6.279 1.00 96.88 157 ILE A N 1
ATOM 1164 C CA . ILE A 1 157 ? -2.088 -4.262 5.785 1.00 96.88 157 ILE A CA 1
ATOM 1165 C C . ILE A 1 157 ? -1.407 -5.594 6.106 1.00 96.88 157 ILE A C 1
ATOM 1167 O O . ILE A 1 157 ? -0.705 -6.153 5.254 1.00 96.88 157 ILE A O 1
ATOM 1171 N N . ASN A 1 158 ? -1.614 -6.121 7.314 1.00 95.88 158 ASN A N 1
ATOM 1172 C CA . ASN A 1 158 ? -1.029 -7.390 7.735 1.00 95.88 158 ASN A CA 1
ATOM 1173 C C . ASN A 1 158 ? -1.580 -8.569 6.930 1.00 95.88 158 ASN A C 1
ATOM 1175 O O . ASN A 1 158 ? -0.796 -9.399 6.471 1.00 95.88 158 ASN A O 1
ATOM 1179 N N . ALA A 1 159 ? -2.890 -8.621 6.689 1.00 96.19 159 ALA A N 1
ATOM 1180 C CA . ALA A 1 159 ? -3.504 -9.672 5.879 1.00 96.19 159 ALA A CA 1
ATOM 1181 C C . ALA A 1 159 ? -2.966 -9.678 4.444 1.00 96.19 159 ALA A C 1
ATOM 1183 O O . ALA A 1 159 ? -2.555 -10.722 3.935 1.00 96.19 159 ALA A O 1
ATOM 1184 N N . ALA A 1 160 ? -2.864 -8.492 3.839 1.00 95.75 160 ALA A N 1
ATOM 1185 C CA . ALA A 1 160 ? -2.381 -8.328 2.475 1.00 95.75 160 ALA A CA 1
ATOM 1186 C C . ALA A 1 160 ? -0.936 -8.801 2.259 1.00 95.75 160 ALA A C 1
ATOM 1188 O O . ALA A 1 160 ? -0.553 -9.074 1.125 1.00 95.75 160 ALA A O 1
ATOM 1189 N N . SER A 1 161 ? -0.127 -8.934 3.320 1.00 94.31 161 SER A N 1
ATOM 1190 C CA . SER A 1 161 ? 1.231 -9.499 3.213 1.00 94.31 161 SER A CA 1
ATOM 1191 C C . SER A 1 161 ? 1.256 -10.936 2.694 1.00 94.31 161 SER A C 1
ATOM 1193 O O . SER A 1 161 ? 2.223 -11.338 2.053 1.00 94.31 161 SER A O 1
ATOM 1195 N N . ALA A 1 162 ? 0.210 -11.706 2.997 1.00 94.94 162 ALA A N 1
ATOM 1196 C CA . ALA A 1 162 ? 0.114 -13.123 2.677 1.00 94.94 162 ALA A CA 1
ATOM 1197 C C . ALA A 1 162 ? -0.665 -13.378 1.382 1.00 94.94 162 ALA A C 1
ATOM 1199 O O . ALA A 1 162 ? -0.828 -14.530 0.978 1.00 94.94 162 ALA A O 1
ATOM 1200 N N . TRP A 1 163 ? -1.179 -12.321 0.749 1.00 95.75 163 TRP A N 1
ATOM 1201 C CA . TRP A 1 163 ? -1.955 -12.456 -0.469 1.00 95.75 163 TRP A CA 1
ATOM 1202 C C . TRP A 1 163 ? -1.057 -12.793 -1.653 1.00 95.75 163 TRP A C 1
ATOM 1204 O O . TRP A 1 163 ? 0.059 -12.289 -1.800 1.00 95.75 163 TRP A O 1
ATOM 1214 N N . THR A 1 164 ? -1.576 -13.657 -2.513 1.00 95.06 164 THR A N 1
ATOM 1215 C CA . THR A 1 164 ? -0.948 -14.046 -3.770 1.00 95.06 164 THR A CA 1
ATOM 1216 C C . THR A 1 164 ? -1.977 -14.010 -4.883 1.00 95.06 164 THR A C 1
ATOM 1218 O O . THR A 1 164 ? -3.160 -14.299 -4.682 1.00 95.06 164 THR A O 1
ATOM 1221 N N . PHE A 1 165 ? -1.503 -13.659 -6.064 1.00 93.31 165 PHE A N 1
ATOM 1222 C CA . PHE A 1 165 ? -2.294 -13.461 -7.260 1.00 93.31 165 PHE A CA 1
ATOM 1223 C C . PHE A 1 165 ? -1.728 -14.315 -8.388 1.00 93.31 165 PHE A C 1
ATOM 1225 O O . PHE A 1 165 ? -0.565 -14.706 -8.375 1.00 93.31 165 PHE A O 1
ATOM 1232 N N . SER A 1 166 ? -2.553 -14.610 -9.380 1.00 91.12 166 SER A N 1
ATOM 1233 C CA . SER A 1 166 ? -2.128 -15.270 -10.610 1.00 91.12 166 SER A CA 1
ATOM 1234 C C . SER A 1 166 ? -2.500 -14.389 -11.792 1.00 91.12 166 SER A C 1
ATOM 1236 O O . SER A 1 166 ? -3.594 -13.818 -11.823 1.00 91.12 166 SER A O 1
ATOM 1238 N N . SER A 1 167 ? -1.571 -14.242 -12.740 1.00 87.25 167 SER A N 1
ATOM 1239 C CA . SER A 1 167 ? -1.818 -13.449 -13.939 1.00 87.25 167 SER A CA 1
ATOM 1240 C C . SER A 1 167 ? -2.472 -14.285 -15.039 1.00 87.25 167 SER A C 1
ATOM 1242 O O . SER A 1 167 ? -2.127 -15.451 -15.221 1.00 87.25 167 SER A O 1
ATOM 1244 N N . LYS A 1 168 ? -3.380 -13.684 -15.815 1.00 84.50 168 LYS A N 1
ATOM 1245 C CA . LYS A 1 168 ? -3.878 -14.252 -17.080 1.00 84.50 168 LYS A CA 1
ATOM 1246 C C . LYS A 1 168 ? -2.938 -13.993 -18.257 1.00 84.50 168 LYS A C 1
ATOM 1248 O O . LYS A 1 168 ? -3.093 -14.614 -19.306 1.00 84.50 168 LYS A O 1
ATOM 1253 N N . ARG A 1 169 ? -1.979 -13.074 -18.107 1.00 82.25 169 ARG A N 1
ATOM 1254 C CA . ARG A 1 169 ? -0.975 -12.784 -19.131 1.00 82.25 169 ARG A CA 1
ATOM 1255 C C . ARG A 1 169 ? 0.105 -13.857 -19.101 1.00 82.25 169 ARG A C 1
ATOM 1257 O O . ARG A 1 169 ? 0.612 -14.199 -18.038 1.00 82.25 169 ARG A O 1
ATOM 1264 N N . SER A 1 170 ? 0.507 -14.330 -20.278 1.00 83.12 170 SER A N 1
ATOM 1265 C CA . SER A 1 170 ? 1.686 -15.193 -20.414 1.00 83.12 170 SER A CA 1
ATOM 1266 C C . SER A 1 170 ? 2.983 -14.463 -20.055 1.00 83.12 170 SER A C 1
ATOM 1268 O O . SER A 1 170 ? 3.932 -15.095 -19.606 1.00 83.12 170 SER A O 1
ATOM 1270 N N . ASP A 1 171 ? 3.008 -13.140 -20.249 1.00 80.94 171 ASP A N 1
ATOM 1271 C CA . ASP A 1 171 ? 4.108 -12.249 -19.874 1.00 80.94 171 ASP A CA 1
ATOM 1272 C C . ASP A 1 171 ? 3.562 -11.066 -19.043 1.00 80.94 171 ASP A C 1
ATOM 1274 O O . ASP A 1 171 ? 3.081 -10.065 -19.605 1.00 80.94 171 ASP A O 1
ATOM 1278 N N . PRO A 1 172 ? 3.519 -11.206 -17.702 1.00 82.94 172 PRO A N 1
ATOM 1279 C CA . PRO A 1 172 ? 3.134 -10.129 -16.800 1.00 82.94 172 PRO A CA 1
ATOM 1280 C C . PRO A 1 172 ? 4.260 -9.086 -16.683 1.00 82.94 172 PRO A C 1
ATOM 1282 O O . PRO A 1 172 ? 5.442 -9.429 -16.803 1.00 82.94 172 PRO A O 1
ATOM 1285 N N . PRO A 1 173 ? 3.931 -7.814 -16.397 1.00 78.62 173 PRO A N 1
ATOM 1286 C CA . PRO A 1 173 ? 4.946 -6.804 -16.095 1.00 78.62 173 PRO A CA 1
ATOM 1287 C C . PRO A 1 173 ? 5.731 -7.163 -14.820 1.00 78.62 173 PRO A C 1
ATOM 1289 O O . PRO A 1 173 ? 5.260 -7.934 -13.983 1.00 78.62 173 PRO A O 1
ATOM 1292 N N . ASP A 1 174 ? 6.924 -6.580 -14.652 1.00 78.50 174 ASP A N 1
ATOM 1293 C CA . ASP A 1 174 ? 7.753 -6.783 -13.449 1.00 78.50 174 ASP A CA 1
ATOM 1294 C C . ASP A 1 174 ? 7.031 -6.357 -12.162 1.00 78.50 174 ASP A C 1
ATOM 1296 O O . ASP A 1 174 ? 7.232 -6.954 -11.102 1.00 78.50 174 ASP A O 1
ATOM 1300 N N . VAL A 1 175 ? 6.197 -5.321 -12.274 1.00 80.56 175 VAL A N 1
ATOM 1301 C CA . VAL A 1 175 ? 5.419 -4.727 -11.191 1.00 80.56 175 VAL A CA 1
ATOM 1302 C C . VAL A 1 175 ? 4.014 -4.382 -11.695 1.00 80.56 175 VAL A C 1
ATOM 1304 O O . VAL A 1 175 ? 3.836 -3.949 -12.830 1.00 80.56 175 VAL A O 1
ATOM 1307 N N . SER A 1 176 ? 3.005 -4.580 -10.851 1.00 82.69 176 SER A N 1
ATOM 1308 C CA . SER A 1 176 ? 1.613 -4.160 -11.043 1.00 82.69 176 SER A CA 1
ATOM 1309 C C . SER A 1 176 ? 1.068 -3.529 -9.764 1.00 82.69 176 SER A C 1
ATOM 1311 O O . SER A 1 176 ? 1.506 -3.871 -8.665 1.00 82.69 176 SER A O 1
ATOM 1313 N N . LEU A 1 177 ? 0.087 -2.638 -9.899 1.00 83.50 177 LEU A N 1
ATOM 1314 C CA . LEU A 1 177 ? -0.631 -2.031 -8.780 1.00 83.50 177 LEU A CA 1
ATOM 1315 C C . LEU A 1 177 ? -2.066 -2.552 -8.704 1.00 83.50 177 LEU A C 1
ATOM 1317 O O . LEU A 1 177 ? -2.715 -2.738 -9.730 1.00 83.50 177 LEU A O 1
ATOM 1321 N N . ALA A 1 178 ? -2.575 -2.748 -7.488 1.00 85.56 178 ALA A N 1
ATOM 1322 C CA . ALA A 1 178 ? -3.982 -3.065 -7.260 1.00 85.56 178 ALA A CA 1
ATOM 1323 C C . ALA A 1 178 ? -4.529 -2.311 -6.044 1.00 85.56 178 ALA A C 1
ATOM 1325 O O . ALA A 1 178 ? -3.937 -2.343 -4.961 1.00 85.56 178 ALA A O 1
ATOM 1326 N N . ARG A 1 179 ? -5.676 -1.647 -6.222 1.00 89.25 179 ARG A N 1
ATOM 1327 C CA . ARG A 1 179 ? -6.420 -0.969 -5.155 1.00 89.25 179 ARG A CA 1
ATOM 1328 C C . ARG A 1 179 ? -7.514 -1.905 -4.649 1.00 89.25 179 ARG A C 1
ATOM 1330 O O . ARG A 1 179 ? -8.375 -2.315 -5.420 1.00 89.25 179 ARG A O 1
ATOM 1337 N N . ILE A 1 180 ? -7.467 -2.274 -3.372 1.00 91.31 180 ILE A N 1
ATOM 1338 C CA . ILE A 1 180 ? -8.331 -3.318 -2.810 1.00 91.31 180 ILE A CA 1
ATOM 1339 C C . ILE A 1 180 ? -9.038 -2.779 -1.559 1.00 91.31 180 ILE A C 1
ATOM 1341 O O . ILE A 1 180 ? -8.364 -2.440 -0.584 1.00 91.31 180 ILE A O 1
ATOM 1345 N N . PRO A 1 181 ? -10.381 -2.692 -1.551 1.00 94.50 181 PRO A N 1
ATOM 1346 C CA . PRO A 1 181 ? -11.127 -2.391 -0.338 1.00 94.50 181 PRO A CA 1
ATOM 1347 C C . PRO A 1 181 ? -11.173 -3.619 0.579 1.00 94.50 181 PRO A C 1
ATOM 1349 O O . PRO A 1 181 ? -11.457 -4.734 0.144 1.00 94.50 181 PRO A O 1
ATOM 1352 N N . VAL A 1 182 ? -10.925 -3.402 1.866 1.00 95.88 182 VAL A N 1
ATOM 1353 C CA . VAL A 1 182 ? -11.000 -4.414 2.919 1.00 95.88 182 VAL A CA 1
ATOM 1354 C C . VAL A 1 182 ? -12.092 -4.005 3.895 1.00 95.88 182 VAL A C 1
ATOM 1356 O O . VAL A 1 182 ? -11.927 -3.043 4.645 1.00 95.88 182 VAL A O 1
ATOM 1359 N N . ASN A 1 183 ? -13.220 -4.712 3.855 1.00 96.19 183 ASN A N 1
ATOM 1360 C CA . ASN A 1 183 ? -14.386 -4.406 4.678 1.00 96.19 183 ASN A CA 1
ATOM 1361 C C . ASN A 1 183 ? -14.354 -5.171 6.010 1.00 96.19 183 ASN A C 1
ATOM 1363 O O . ASN A 1 183 ? -14.113 -6.378 6.030 1.00 96.19 183 ASN A O 1
ATOM 1367 N N . PHE A 1 184 ? -14.635 -4.469 7.105 1.00 96.38 184 PHE A N 1
ATOM 1368 C CA . PHE A 1 184 ? -14.816 -5.031 8.440 1.00 96.38 184 PHE A CA 1
ATOM 1369 C C . PHE A 1 184 ? -16.260 -4.802 8.888 1.00 96.38 184 PHE A C 1
ATOM 1371 O O . PHE A 1 184 ? -16.653 -3.683 9.233 1.00 96.38 184 PHE A O 1
ATOM 1378 N N . GLU A 1 185 ? -17.041 -5.879 8.887 1.00 91.56 185 GLU A N 1
ATOM 1379 C CA . GLU A 1 185 ? -18.455 -5.908 9.267 1.00 91.56 185 GLU A CA 1
ATOM 1380 C C . GLU A 1 185 ? -18.775 -7.101 10.188 1.00 91.56 185 GLU A C 1
ATOM 1382 O O . GLU A 1 185 ? -17.901 -7.930 10.450 1.00 91.56 185 GLU A O 1
ATOM 1387 N N . PHE A 1 186 ? -20.002 -7.144 10.726 1.00 84.62 186 PHE A N 1
ATOM 1388 C CA . PHE A 1 186 ? -20.496 -8.218 11.607 1.00 84.62 186 PHE A CA 1
ATOM 1389 C C . PHE A 1 186 ? -21.469 -9.110 10.855 1.00 84.62 186 PHE A C 1
ATOM 1391 O O . PHE A 1 186 ? -22.261 -8.521 10.083 1.00 84.62 186 PHE A O 1
#

Nearest PDB structures (foldseek):
  6fip-assembly1_A  TM=8.354E-01  e=2.686E-05  Pseudomonas aeruginosa
  6i97-assembly1_E  TM=8.741E-01  e=5.887E-05  Pseudomonas aeruginosa
  8rd6-assembly1_A  TM=7.952E-01  e=2.092E-04  Salmonella enterica
  1u07-assembly1_B  TM=7.847E-01  e=2.663E-04  Escherichia coli
  2gsk-assembly1_B  TM=7.709E-01  e=1.005E-03  Escherichia coli

pLDDT: mean 81.76, std 15.35, range [31.75, 98.0]

Foldseek 3Di:
DPLPQAAEAEPPQQADDDTCSQLAFSQWNHWYWDDDPQKIKIKTFGVDLVRQVLSQQSVVVLLFPDPDKDWDQDPVRSRMTIIIDGSVSHRHCPDLPPPCPFKDWPDQDAFDDDPVCVVVVHWFKFKKKFKAAQQQATRGIHGSDDRVDVSVNVSVRVSNNPIGIHGPDPGDDRIDMHIDIHTDDD

Solvent-accessible surface area (backbone atoms only — not comparable to full-atom values): 10221 Å² total; per-residue (Å²): 130,84,76,79,70,47,53,73,48,70,76,76,78,65,48,40,74,57,64,74,79,81,74,46,27,63,41,36,52,29,42,34,40,44,79,57,89,68,30,25,36,40,39,32,36,28,79,34,49,67,36,29,51,31,41,52,43,27,56,51,35,52,35,47,93,50,88,71,66,43,80,44,73,44,92,87,41,74,28,40,44,31,36,39,37,45,56,90,44,51,31,74,39,71,57,60,78,58,69,61,83,48,47,44,78,71,41,65,68,76,53,68,78,48,66,66,43,56,76,69,69,62,60,40,48,25,28,32,37,35,30,29,36,57,86,21,41,46,65,18,49,35,39,58,37,70,35,84,41,71,67,60,37,51,28,45,57,58,32,50,60,71,24,32,34,43,64,73,48,96,76,60,56,69,53,46,60,45,63,46,80,44,78,46,81,132